Protein AF-0000000072257779 (afdb_homodimer)

Structure (mmCIF, N/CA/C/O backbone):
data_AF-0000000072257779-model_v1
#
loop_
_entity.id
_entity.type
_entity.pdbx_description
1 polymer 'Putative restriction endonuclease domain-containing protein'
#
loop_
_atom_site.group_PDB
_atom_site.id
_atom_site.type_symbol
_atom_site.label_atom_id
_atom_site.label_alt_id
_atom_site.label_comp_id
_atom_site.label_asym_id
_atom_site.label_entity_id
_atom_site.label_seq_id
_atom_site.pdbx_PDB_ins_code
_atom_site.Cartn_x
_atom_site.Cartn_y
_atom_site.Cartn_z
_atom_site.occupancy
_atom_site.B_iso_or_equiv
_atom_site.auth_seq_id
_atom_site.auth_comp_id
_atom_site.auth_asym_id
_atom_site.auth_atom_id
_atom_site.pdbx_PDB_model_num
ATOM 1 N N . MET A 1 1 ? -0.642 16.672 -13.469 1 37.34 1 MET A N 1
ATOM 2 C CA . MET A 1 1 ? -1.02 15.492 -14.234 1 37.34 1 MET A CA 1
ATOM 3 C C . MET A 1 1 ? -2.152 14.742 -13.539 1 37.34 1 MET A C 1
ATOM 5 O O . MET A 1 1 ? -2.242 14.734 -12.312 1 37.34 1 MET A O 1
ATOM 9 N N . ALA A 1 2 ? -3.074 14.391 -14.32 1 48.56 2 ALA A N 1
ATOM 10 C CA . ALA A 1 2 ? -4.316 13.836 -13.797 1 48.56 2 ALA A CA 1
ATOM 11 C C . ALA A 1 2 ? -4.062 12.508 -13.086 1 48.56 2 ALA A C 1
ATOM 13 O O . ALA A 1 2 ? -3.416 11.617 -13.641 1 48.56 2 ALA A O 1
ATOM 14 N N . MET A 1 3 ? -4.094 12.523 -11.758 1 64.75 3 MET A N 1
ATOM 15 C CA . MET A 1 3 ? -3.916 11.305 -10.977 1 64.75 3 MET A CA 1
ATOM 16 C C . MET A 1 3 ? -4.977 10.273 -11.336 1 64.75 3 MET A C 1
ATOM 18 O O . MET A 1 3 ? -6.148 10.609 -11.516 1 64.75 3 MET A O 1
ATOM 22 N N . SER A 1 4 ? -4.574 9.133 -11.859 1 78.94 4 SER A N 1
ATOM 23 C CA . SER A 1 4 ? -5.512 8.039 -12.094 1 78.94 4 SER A CA 1
ATOM 24 C C . SER A 1 4 ? -6.309 7.715 -10.836 1 78.94 4 SER A C 1
ATOM 26 O O . SER A 1 4 ? -5.785 7.812 -9.719 1 78.94 4 SER A O 1
ATOM 28 N N . PRO A 1 5 ? -7.59 7.457 -11.023 1 87.12 5 PRO A N 1
ATOM 29 C CA . PRO A 1 5 ? -8.383 7.105 -9.844 1 87.12 5 PRO A CA 1
ATOM 30 C C . PRO A 1 5 ? -7.824 5.895 -9.094 1 87.12 5 PRO A C 1
ATOM 32 O O . PRO A 1 5 ? -7.316 4.961 -9.719 1 87.12 5 PRO A O 1
ATOM 35 N N . ALA A 1 6 ? -7.895 6.031 -7.789 1 93.62 6 ALA A N 1
ATOM 36 C CA . ALA A 1 6 ? -7.469 4.922 -6.938 1 93.62 6 ALA A CA 1
ATOM 37 C C . ALA A 1 6 ? -8.484 3.787 -6.969 1 93.62 6 ALA A C 1
ATOM 39 O O . ALA A 1 6 ? -9.633 3.98 -7.387 1 93.62 6 ALA A O 1
ATOM 40 N N . PRO A 1 7 ? -8.078 2.559 -6.543 1 95.31 7 PRO A N 1
ATOM 41 C CA . PRO A 1 7 ? -9.047 1.491 -6.293 1 95.31 7 PRO A CA 1
ATOM 42 C C . PRO A 1 7 ? -10.102 1.882 -5.258 1 95.31 7 PRO A C 1
ATOM 44 O O . PRO A 1 7 ? -9.875 2.793 -4.457 1 95.31 7 PRO A O 1
ATOM 47 N N . ASN A 1 8 ? -11.203 1.236 -5.332 1 96.5 8 ASN A N 1
ATOM 48 C CA . ASN A 1 8 ? -12.266 1.593 -4.398 1 96.5 8 ASN A CA 1
ATOM 49 C C . ASN A 1 8 ? -11.914 1.192 -2.969 1 96.5 8 ASN A C 1
ATOM 51 O O . ASN A 1 8 ? -10.93 0.477 -2.744 1 96.5 8 ASN A O 1
ATOM 55 N N . ARG A 1 9 ? -12.68 1.613 -2 1 97.69 9 ARG A N 1
ATOM 56 C CA . ARG A 1 9 ? -12.359 1.491 -0.581 1 97.69 9 ARG A CA 1
ATOM 57 C C . ARG A 1 9 ? -12.32 0.028 -0.153 1 97.69 9 ARG A C 1
ATOM 59 O O . ARG A 1 9 ? -11.438 -0.376 0.608 1 97.69 9 ARG A O 1
ATOM 66 N N . LEU A 1 10 ? -13.266 -0.769 -0.605 1 97.69 10 LEU A N 1
ATOM 67 C CA . LEU A 1 10 ? -13.281 -2.176 -0.222 1 97.69 10 LEU A CA 1
ATOM 68 C C . LEU A 1 10 ? -12 -2.875 -0.665 1 97.69 10 LEU A C 1
ATOM 70 O O . LEU A 1 10 ? -11.414 -3.656 0.092 1 97.69 10 LEU A O 1
ATOM 74 N N . HIS A 1 11 ? -11.602 -2.586 -1.888 1 98.12 11 HIS A N 1
ATOM 75 C CA . HIS A 1 11 ? -10.344 -3.127 -2.396 1 98.12 11 HIS A CA 1
ATOM 76 C C . HIS A 1 11 ? -9.18 -2.791 -1.469 1 98.12 11 HIS A C 1
ATOM 78 O O . HIS A 1 11 ? -8.414 -3.676 -1.08 1 98.12 11 HIS A O 1
ATOM 84 N N . GLN A 1 12 ? -9.086 -1.559 -1.094 1 97.94 12 GLN A N 1
ATOM 85 C CA . GLN A 1 12 ? -7.965 -1.1 -0.273 1 97.94 12 GLN A CA 1
ATOM 86 C C . GLN A 1 12 ? -8.055 -1.66 1.144 1 97.94 12 GLN A C 1
ATOM 88 O O . GLN A 1 12 ? -7.035 -1.928 1.777 1 97.94 12 GLN A O 1
ATOM 93 N N . ARG A 1 13 ? -9.266 -1.828 1.661 1 97.44 13 ARG A N 1
ATOM 94 C CA . ARG A 1 13 ? -9.438 -2.443 2.975 1 97.44 13 ARG A CA 1
ATOM 95 C C . ARG A 1 13 ? -8.953 -3.889 2.969 1 97.44 13 ARG A C 1
ATOM 97 O O . ARG A 1 13 ? -8.258 -4.316 3.893 1 97.44 13 ARG A O 1
ATOM 104 N N . ILE A 1 14 ? -9.305 -4.609 1.931 1 98.44 14 ILE A N 1
ATOM 105 C CA . ILE A 1 14 ? -8.844 -5.984 1.786 1 98.44 14 ILE A CA 1
ATOM 106 C C . ILE A 1 14 ? -7.32 -6.012 1.677 1 98.44 14 ILE A C 1
ATOM 108 O O . ILE A 1 14 ? -6.656 -6.812 2.34 1 98.44 14 ILE A O 1
ATOM 112 N N . SER A 1 15 ? -6.77 -5.117 0.846 1 98.5 15 SER A N 1
ATOM 113 C CA . SER A 1 15 ? -5.324 -5.008 0.702 1 98.5 15 SER A CA 1
ATOM 114 C C . SER A 1 15 ? -4.648 -4.797 2.053 1 98.5 15 SER A C 1
ATOM 116 O O . SER A 1 15 ? -3.646 -5.449 2.359 1 98.5 15 SER A O 1
ATOM 118 N N . MET A 1 16 ? -5.18 -3.945 2.879 1 97.81 16 MET A N 1
ATOM 119 C CA . MET A 1 16 ? -4.598 -3.637 4.184 1 97.81 16 MET A CA 1
ATOM 120 C C . MET A 1 16 ? -4.664 -4.848 5.105 1 97.81 16 MET A C 1
ATOM 122 O O . MET A 1 16 ? -3.701 -5.145 5.816 1 97.81 16 MET A O 1
ATOM 126 N N . LYS A 1 17 ? -5.789 -5.559 5.117 1 97.62 17 LYS A N 1
ATOM 127 C CA . LYS A 1 17 ? -5.945 -6.734 5.969 1 97.62 17 LYS A CA 1
ATOM 128 C C . LYS A 1 17 ? -4.977 -7.84 5.562 1 97.62 17 LYS A C 1
ATOM 130 O O . LYS A 1 17 ? -4.383 -8.5 6.418 1 97.62 17 LYS A O 1
ATOM 135 N N . LEU A 1 18 ? -4.855 -8.008 4.246 1 98.69 18 LEU A N 1
ATOM 136 C CA . LEU A 1 18 ? -3.885 -8.977 3.752 1 98.69 18 LEU A CA 1
ATOM 137 C C . LEU A 1 18 ? -2.465 -8.555 4.113 1 98.69 18 LEU A C 1
ATOM 139 O O . LEU A 1 18 ? -1.647 -9.383 4.516 1 98.69 18 LEU A O 1
ATOM 143 N N . THR A 1 19 ? -2.164 -7.266 3.924 1 98.5 19 THR A N 1
ATOM 144 C CA . THR A 1 19 ? -0.847 -6.746 4.273 1 98.5 19 THR A CA 1
ATOM 145 C C . THR A 1 19 ? -0.511 -7.066 5.73 1 98.5 19 THR A C 1
ATOM 147 O O . THR A 1 19 ? 0.594 -7.52 6.031 1 98.5 19 THR A O 1
ATOM 150 N N . LYS A 1 20 ? -1.432 -6.855 6.625 1 97.5 20 LYS A N 1
ATOM 151 C CA . LYS A 1 20 ? -1.221 -7.152 8.039 1 97.5 20 LYS A CA 1
ATOM 152 C C . LYS A 1 20 ? -0.899 -8.633 8.25 1 97.5 20 LYS A C 1
ATOM 154 O O . LYS A 1 20 ? 0.073 -8.969 8.93 1 97.5 20 LYS A O 1
ATOM 159 N N . ALA A 1 21 ? -1.697 -9.484 7.656 1 98 21 ALA A N 1
ATOM 160 C CA . ALA A 1 21 ? -1.485 -10.922 7.793 1 98 21 ALA A CA 1
ATOM 161 C C . ALA A 1 21 ? -0.118 -11.328 7.25 1 98 21 ALA A C 1
ATOM 163 O O . ALA A 1 21 ? 0.572 -12.164 7.848 1 98 21 ALA A O 1
ATOM 164 N N . PHE A 1 22 ? 0.287 -10.742 6.074 1 98.56 22 PHE A N 1
ATOM 165 C CA . PHE A 1 22 ? 1.566 -11.055 5.449 1 98.56 22 PHE A CA 1
ATOM 166 C C . PHE A 1 22 ? 2.723 -10.547 6.301 1 98.56 22 PHE A C 1
ATOM 168 O O . PHE A 1 22 ? 3.742 -11.227 6.445 1 98.56 22 PHE A O 1
ATOM 175 N N . LEU A 1 23 ? 2.562 -9.336 6.867 1 97.31 23 LEU A N 1
ATOM 176 C CA . LEU A 1 23 ? 3.619 -8.75 7.684 1 97.31 23 LEU A CA 1
ATOM 177 C C . LEU A 1 23 ? 3.865 -9.586 8.938 1 97.31 23 LEU A C 1
ATOM 179 O O . LEU A 1 23 ? 4.996 -9.672 9.414 1 97.31 23 LEU A O 1
ATOM 183 N N . ASP A 1 24 ? 2.861 -10.227 9.477 1 96.12 24 ASP A N 1
ATOM 184 C CA . ASP A 1 24 ? 3.006 -11.094 10.648 1 96.12 24 ASP A CA 1
ATOM 185 C C . ASP A 1 24 ? 3.99 -12.227 10.375 1 96.12 24 ASP A C 1
ATOM 187 O O . ASP A 1 24 ? 4.57 -12.789 11.305 1 96.12 24 ASP A O 1
ATOM 191 N N . VAL A 1 25 ? 4.199 -12.523 9.109 1 97.5 25 VAL A N 1
ATOM 192 C CA . VAL A 1 25 ? 5.055 -13.641 8.734 1 97.5 25 VAL A CA 1
ATOM 193 C C . VAL A 1 25 ? 6.367 -13.109 8.156 1 97.5 25 VAL A C 1
ATOM 195 O O . VAL A 1 25 ? 7.445 -13.609 8.484 1 97.5 25 VAL A O 1
ATOM 198 N N . PHE A 1 26 ? 6.355 -11.984 7.379 1 97.19 26 PHE A N 1
ATOM 199 C CA . PHE A 1 26 ? 7.484 -11.656 6.512 1 97.19 26 PHE A CA 1
ATOM 200 C C . PHE A 1 26 ? 8.297 -10.508 7.086 1 97.19 26 PHE A C 1
ATOM 202 O O . PHE A 1 26 ? 9.367 -10.172 6.57 1 97.19 26 PHE A O 1
ATOM 209 N N . ASP A 1 27 ? 7.883 -9.75 8.117 1 90.31 27 ASP A N 1
ATOM 210 C CA . ASP A 1 27 ? 8.602 -8.617 8.68 1 90.31 27 ASP A CA 1
ATOM 211 C C . ASP A 1 27 ? 10 -9.016 9.133 1 90.31 27 ASP A C 1
ATOM 213 O O . ASP A 1 27 ? 10.961 -8.266 8.938 1 90.31 27 ASP A O 1
ATOM 217 N N . SER A 1 28 ? 10.242 -10.133 9.68 1 85.06 28 SER A N 1
ATOM 218 C CA . SER A 1 28 ? 11.555 -10.602 10.109 1 85.06 28 SER A CA 1
ATOM 219 C C . SER A 1 28 ? 11.984 -11.828 9.312 1 85.06 28 SER A C 1
ATOM 221 O O . SER A 1 28 ? 12.703 -12.688 9.828 1 85.06 28 SER A O 1
ATOM 223 N N . HIS A 1 29 ? 11.609 -11.812 8.086 1 87.62 29 HIS A N 1
ATOM 224 C CA . HIS A 1 29 ? 11.859 -12.945 7.199 1 87.62 29 HIS A CA 1
ATOM 225 C C . HIS A 1 29 ? 12.891 -12.586 6.133 1 87.62 29 HIS A C 1
ATOM 227 O O . HIS A 1 29 ? 13.156 -11.414 5.891 1 87.62 29 HIS A O 1
ATOM 233 N N . GLN A 1 30 ? 13.5 -13.586 5.574 1 94.31 30 GLN A N 1
ATOM 234 C CA . GLN A 1 30 ? 14.43 -13.367 4.469 1 94.31 30 GLN A CA 1
ATOM 235 C C . GLN A 1 30 ? 13.703 -12.82 3.244 1 94.31 30 GLN A C 1
ATOM 237 O O . GLN A 1 30 ? 14.273 -12.062 2.459 1 94.31 30 GLN A O 1
ATOM 242 N N . CYS A 1 31 ? 12.422 -13.203 3.086 1 98.19 31 CYS A N 1
ATOM 243 C CA . CYS A 1 31 ? 11.617 -12.672 1.993 1 98.19 31 CYS A CA 1
ATOM 244 C C . CYS A 1 31 ? 11.055 -11.297 2.346 1 98.19 31 CYS A C 1
ATOM 246 O O . CYS A 1 31 ? 10.836 -11 3.52 1 98.19 31 CYS A O 1
ATOM 248 N N . GLU A 1 32 ? 10.828 -10.516 1.307 1 98 32 GLU A N 1
ATOM 249 C CA . GLU A 1 32 ? 10.312 -9.164 1.499 1 98 32 GLU A CA 1
ATOM 250 C C . GLU A 1 32 ? 8.922 -9.016 0.884 1 98 32 GLU A C 1
ATOM 252 O O . GLU A 1 32 ? 8.672 -9.5 -0.222 1 98 32 GLU A O 1
ATOM 257 N N . LEU A 1 33 ? 8.055 -8.383 1.612 1 98.62 33 LEU A N 1
ATOM 258 C CA . LEU A 1 33 ? 6.711 -8.055 1.148 1 98.62 33 LEU A CA 1
ATOM 259 C C . LEU A 1 33 ? 6.676 -6.648 0.553 1 98.62 33 LEU A C 1
ATOM 261 O O . LEU A 1 33 ? 7.246 -5.715 1.121 1 98.62 33 LEU A O 1
ATOM 265 N N . TYR A 1 34 ? 6.059 -6.508 -0.594 1 98.56 34 TYR A N 1
ATOM 266 C CA . TYR A 1 34 ? 5.734 -5.207 -1.169 1 98.56 34 TYR A CA 1
ATOM 267 C C . TYR A 1 34 ? 4.262 -5.141 -1.564 1 98.56 34 TYR A C 1
ATOM 269 O O . TYR A 1 34 ? 3.654 -6.16 -1.89 1 98.56 34 TYR A O 1
ATOM 277 N N . VAL A 1 35 ? 3.727 -3.936 -1.521 1 98.5 35 VAL A N 1
ATOM 278 C CA . VAL A 1 35 ? 2.34 -3.684 -1.894 1 98.5 35 VAL A CA 1
ATOM 279 C C . VAL A 1 35 ? 2.283 -2.615 -2.982 1 98.5 35 VAL A C 1
ATOM 281 O O . VAL A 1 35 ? 3.229 -1.841 -3.15 1 98.5 35 VAL A O 1
ATOM 284 N N . ALA A 1 36 ? 1.191 -2.574 -3.746 1 97.56 36 ALA A N 1
ATOM 285 C CA . ALA A 1 36 ? 1.04 -1.608 -4.832 1 97.56 36 ALA A CA 1
ATOM 286 C C . ALA A 1 36 ? 1.046 -0.179 -4.297 1 97.56 36 ALA A C 1
ATOM 288 O O . ALA A 1 36 ? 0.539 0.085 -3.205 1 97.56 36 ALA A O 1
ATOM 289 N N . PRO A 1 37 ? 1.626 0.752 -5.094 1 96.88 37 PRO A N 1
ATOM 290 C CA . PRO A 1 37 ? 2.293 0.5 -6.375 1 96.88 37 PRO A CA 1
ATOM 291 C C . PRO A 1 37 ? 3.742 0.048 -6.207 1 96.88 37 PRO A C 1
ATOM 293 O O . PRO A 1 37 ? 4.504 0.67 -5.461 1 96.88 37 PRO A O 1
ATOM 296 N N . PHE A 1 38 ? 4.117 -1.028 -6.816 1 98.31 38 PHE A N 1
ATOM 297 C CA . PHE A 1 38 ? 5.457 -1.606 -6.84 1 98.31 38 PHE A CA 1
ATOM 298 C C . PHE A 1 38 ? 5.719 -2.305 -8.172 1 98.31 38 PHE A C 1
ATOM 300 O O . PHE A 1 38 ? 4.996 -3.229 -8.547 1 98.31 38 PHE A O 1
ATOM 307 N N . ASP A 1 39 ? 6.719 -1.872 -8.898 1 98.38 39 ASP A N 1
ATOM 308 C CA . ASP A 1 39 ? 6.941 -2.385 -10.25 1 98.38 39 ASP A CA 1
ATOM 309 C C . ASP A 1 39 ? 7.57 -3.775 -10.211 1 98.38 39 ASP A C 1
ATOM 311 O O . ASP A 1 39 ? 8.625 -3.971 -9.602 1 98.38 39 ASP A O 1
ATOM 315 N N . VAL A 1 40 ? 6.91 -4.68 -10.805 1 98.62 40 VAL A N 1
ATOM 316 C CA . VAL A 1 40 ? 7.469 -5.973 -11.188 1 98.62 40 VAL A CA 1
ATOM 317 C C . VAL A 1 40 ? 7.711 -6.008 -12.695 1 98.62 40 VAL A C 1
ATOM 319 O O . VAL A 1 40 ? 6.77 -5.867 -13.477 1 98.62 40 VAL A O 1
ATOM 322 N N . ARG A 1 41 ? 8.938 -6.145 -13.031 1 98.38 41 ARG A N 1
ATOM 323 C CA . ARG A 1 41 ? 9.359 -6.016 -14.422 1 98.38 41 ARG A CA 1
ATOM 324 C C . ARG A 1 41 ? 9.836 -7.355 -14.969 1 98.38 41 ARG A C 1
ATOM 326 O O . ARG A 1 41 ? 10.648 -8.039 -14.344 1 98.38 41 ARG A O 1
ATOM 333 N N . PHE A 1 42 ? 9.312 -7.695 -16.078 1 97.69 42 PHE A N 1
ATOM 334 C CA . PHE A 1 42 ? 9.664 -8.953 -16.719 1 97.69 42 PHE A CA 1
ATOM 335 C C . PHE A 1 42 ? 10.477 -8.703 -17.984 1 97.69 42 PHE A C 1
ATOM 337 O O . PHE A 1 42 ? 9.953 -8.172 -18.969 1 97.69 42 PHE A O 1
ATOM 344 N N . PRO A 1 43 ? 11.719 -9.094 -17.969 1 95.19 43 PRO A N 1
ATOM 345 C CA . PRO A 1 43 ? 12.555 -8.898 -19.141 1 95.19 43 PRO A CA 1
ATOM 346 C C . PRO A 1 43 ? 12.344 -9.984 -20.203 1 95.19 43 PRO A C 1
ATOM 348 O O . PRO A 1 43 ? 11.875 -11.078 -19.891 1 95.19 43 PRO A O 1
ATOM 351 N N . ASP A 1 44 ? 12.656 -9.617 -21.422 1 92.38 44 ASP A N 1
ATOM 352 C CA . ASP A 1 44 ? 12.695 -10.641 -22.469 1 92.38 44 ASP A CA 1
ATOM 353 C C . ASP A 1 44 ? 14.047 -11.359 -22.484 1 92.38 44 ASP A C 1
ATOM 355 O O . ASP A 1 44 ? 14.852 -11.195 -21.562 1 92.38 44 ASP A O 1
ATOM 359 N N . SER A 1 45 ? 14.203 -12.227 -23.469 1 90.19 45 SER A N 1
ATOM 360 C CA . SER A 1 45 ? 15.391 -13.07 -23.562 1 90.19 45 SER A CA 1
ATOM 361 C C . SER A 1 45 ? 16.656 -12.227 -23.734 1 90.19 45 SER A C 1
ATOM 363 O O . SER A 1 45 ? 17.75 -12.68 -23.422 1 90.19 45 SER A O 1
ATOM 365 N N . ASN A 1 46 ? 16.578 -10.992 -24.172 1 91.75 46 ASN A N 1
ATOM 366 C CA . ASN A 1 46 ? 17.719 -10.102 -24.375 1 91.75 46 ASN A CA 1
ATOM 367 C C . ASN A 1 46 ? 17.891 -9.141 -23.203 1 91.75 46 ASN A C 1
ATOM 369 O O . ASN A 1 46 ? 18.719 -8.234 -23.266 1 91.75 46 ASN A O 1
ATOM 373 N N . GLY A 1 47 ? 17.031 -9.266 -22.203 1 89.75 47 GLY A N 1
ATOM 374 C CA . GLY A 1 47 ? 17.172 -8.445 -21.016 1 89.75 47 GLY A CA 1
ATOM 375 C C . GLY A 1 47 ? 16.375 -7.156 -21.078 1 89.75 47 GLY A C 1
ATOM 376 O O . GLY A 1 47 ? 16.375 -6.371 -20.141 1 89.75 47 GLY A O 1
ATOM 377 N N . LYS A 1 48 ? 15.719 -6.898 -22.141 1 93.81 48 LYS A N 1
ATOM 378 C CA . LYS A 1 48 ? 14.891 -5.703 -22.297 1 93.81 48 LYS A CA 1
ATOM 379 C C . LYS A 1 48 ? 13.547 -5.867 -21.594 1 93.81 48 LYS A C 1
ATOM 381 O O . LYS A 1 48 ? 12.883 -6.895 -21.75 1 93.81 48 LYS A O 1
ATOM 386 N N . ILE A 1 49 ? 13.164 -4.879 -20.844 1 92.81 49 ILE A N 1
ATOM 387 C CA . ILE A 1 49 ? 11.906 -4.961 -20.109 1 92.81 49 ILE A CA 1
ATOM 388 C C . ILE A 1 49 ? 10.734 -4.953 -21.078 1 92.81 49 ILE A C 1
ATOM 390 O O . ILE A 1 49 ? 10.547 -3.996 -21.844 1 92.81 49 ILE A O 1
ATOM 394 N N . LYS A 1 50 ? 9.992 -5.934 -21.047 1 89.75 50 LYS A N 1
ATOM 395 C CA . LYS A 1 50 ? 8.875 -6.102 -21.969 1 89.75 50 LYS A CA 1
ATOM 396 C C . LYS A 1 50 ? 7.547 -5.766 -21.297 1 89.75 50 LYS A C 1
ATOM 398 O O . LYS A 1 50 ? 6.652 -5.199 -21.922 1 89.75 50 LYS A O 1
ATOM 403 N N . THR A 1 51 ? 7.441 -6.191 -20.078 1 95.19 51 THR A N 1
ATOM 404 C CA . THR A 1 51 ? 6.18 -6.043 -19.359 1 95.19 51 THR A CA 1
ATOM 405 C C . THR A 1 51 ? 6.426 -5.57 -17.922 1 95.19 51 THR A C 1
ATOM 407 O O . THR A 1 51 ? 7.352 -6.035 -17.266 1 95.19 51 THR A O 1
ATOM 410 N N . VAL A 1 52 ? 5.688 -4.609 -17.5 1 97.06 52 VAL A N 1
ATOM 411 C CA . VAL A 1 52 ? 5.688 -4.145 -16.125 1 97.06 52 VAL A CA 1
ATOM 412 C C . VAL A 1 52 ? 4.285 -4.285 -15.531 1 97.06 52 VAL A C 1
ATOM 414 O O . VAL A 1 52 ? 3.293 -3.949 -16.188 1 97.06 52 VAL A O 1
ATOM 417 N N . VAL A 1 53 ? 4.211 -4.867 -14.406 1 97.19 53 VAL A N 1
ATOM 418 C CA . VAL A 1 53 ? 2.947 -4.953 -13.68 1 97.19 53 VAL A CA 1
ATOM 419 C C . VAL A 1 53 ? 3.131 -4.422 -12.266 1 97.19 53 VAL A C 1
ATOM 421 O O . VAL A 1 53 ? 4.262 -4.277 -11.789 1 97.19 53 VAL A O 1
ATOM 424 N N . GLN A 1 54 ? 2.049 -4.133 -11.641 1 97.69 54 GLN A N 1
ATOM 425 C CA . GLN A 1 54 ? 2.006 -3.729 -10.234 1 97.69 54 GLN A CA 1
ATOM 426 C C . GLN A 1 54 ? 0.979 -4.547 -9.461 1 97.69 54 GLN A C 1
ATOM 428 O O . GLN A 1 54 ? -0.146 -4.094 -9.242 1 97.69 54 GLN A O 1
ATOM 433 N N . PRO A 1 55 ? 1.403 -5.766 -9.008 1 98.19 55 PRO A N 1
ATOM 434 C CA . PRO A 1 55 ? 0.478 -6.578 -8.219 1 98.19 55 PRO A CA 1
ATOM 435 C C . PRO A 1 55 ? 0.041 -5.887 -6.93 1 98.19 55 PRO A C 1
ATOM 437 O O . PRO A 1 55 ? 0.755 -5.02 -6.414 1 98.19 55 PRO A O 1
ATOM 440 N N . ASP A 1 56 ? -1.097 -6.301 -6.414 1 98.38 56 ASP A N 1
ATOM 441 C CA . ASP A 1 56 ? -1.562 -5.715 -5.16 1 98.38 56 ASP A CA 1
ATOM 442 C C . ASP A 1 56 ? -0.611 -6.051 -4.012 1 98.38 56 ASP A C 1
ATOM 444 O O . ASP A 1 56 ? -0.325 -5.199 -3.166 1 98.38 56 ASP A O 1
ATOM 448 N N . LEU A 1 57 ? -0.209 -7.258 -3.92 1 98.88 57 LEU A N 1
ATOM 449 C CA . LEU A 1 57 ? 0.854 -7.691 -3.02 1 98.88 57 LEU A CA 1
ATOM 450 C C . LEU A 1 57 ? 1.815 -8.641 -3.73 1 98.88 57 LEU A C 1
ATOM 452 O O . LEU A 1 57 ? 1.411 -9.383 -4.625 1 98.88 57 LEU A O 1
ATOM 456 N N . CYS A 1 58 ? 3.062 -8.617 -3.332 1 98.88 58 CYS A N 1
ATOM 457 C CA . CYS A 1 58 ? 3.992 -9.641 -3.809 1 98.88 58 CYS A CA 1
ATOM 458 C C . CYS A 1 58 ? 5.098 -9.891 -2.787 1 98.88 58 CYS A C 1
ATOM 460 O O . CYS A 1 58 ? 5.422 -9.008 -1.99 1 98.88 58 CYS A O 1
ATOM 462 N N . VAL A 1 59 ? 5.57 -11.078 -2.779 1 98.94 59 VAL A N 1
ATOM 463 C CA . VAL A 1 59 ? 6.637 -11.531 -1.895 1 98.94 59 VAL A CA 1
ATOM 464 C C . VAL A 1 59 ? 7.852 -11.953 -2.721 1 98.94 59 VAL A C 1
ATOM 466 O O . VAL A 1 59 ? 7.727 -12.734 -3.666 1 98.94 59 VAL A O 1
ATOM 469 N N . ILE A 1 60 ? 8.961 -11.391 -2.428 1 98.81 60 ILE A N 1
ATOM 470 C CA . ILE A 1 60 ? 10.219 -11.688 -3.113 1 98.81 60 ILE A CA 1
ATOM 471 C C . ILE A 1 60 ? 11.234 -12.242 -2.115 1 98.81 60 ILE A C 1
ATOM 473 O O . ILE A 1 60 ? 11.547 -11.586 -1.12 1 98.81 60 ILE A O 1
ATOM 477 N N . CYS A 1 61 ? 11.797 -13.422 -2.369 1 98.62 61 CYS A N 1
ATOM 478 C CA . CYS A 1 61 ? 12.719 -14.047 -1.431 1 98.62 61 CYS A CA 1
ATOM 479 C C . CYS A 1 61 ? 14.164 -13.859 -1.878 1 98.62 61 CYS A C 1
ATOM 481 O O . CYS A 1 61 ? 15.078 -13.867 -1.054 1 98.62 61 CYS A O 1
ATOM 483 N N . ASP A 1 62 ? 14.414 -13.727 -3.18 1 98.44 62 ASP A N 1
ATOM 484 C CA . ASP A 1 62 ? 15.758 -13.508 -3.719 1 98.44 62 ASP A CA 1
ATOM 485 C C . ASP A 1 62 ? 16.062 -12.023 -3.846 1 98.44 62 ASP A C 1
ATOM 487 O O . ASP A 1 62 ? 15.594 -11.359 -4.777 1 98.44 62 ASP A O 1
ATOM 491 N N . SER A 1 63 ? 16.859 -11.492 -3.018 1 97.19 63 SER A N 1
ATOM 492 C CA . SER A 1 63 ? 17.156 -10.062 -2.979 1 97.19 63 SER A CA 1
ATOM 493 C C . SER A 1 63 ? 17.859 -9.609 -4.254 1 97.19 63 SER A C 1
ATOM 495 O O . SER A 1 63 ? 17.906 -8.414 -4.555 1 97.19 63 SER A O 1
ATOM 497 N N . ASN A 1 64 ? 18.453 -10.523 -4.984 1 97.75 64 ASN A N 1
ATOM 498 C CA . ASN A 1 64 ? 19.109 -10.18 -6.242 1 97.75 64 ASN A CA 1
ATOM 499 C C . ASN A 1 64 ? 18.094 -9.711 -7.289 1 97.75 64 ASN A C 1
ATOM 501 O O . ASN A 1 64 ? 18.469 -9.102 -8.297 1 97.75 64 ASN A O 1
ATOM 505 N N . LYS A 1 65 ? 16.844 -9.961 -7.012 1 98.38 65 LYS A N 1
ATOM 506 C CA . LYS A 1 65 ? 15.797 -9.547 -7.941 1 98.38 65 LYS A CA 1
ATOM 507 C C . LYS A 1 65 ? 15.305 -8.141 -7.625 1 98.38 65 LYS A C 1
ATOM 509 O O . LYS A 1 65 ? 14.43 -7.613 -8.312 1 98.38 65 LYS A O 1
ATOM 514 N N . LEU A 1 66 ? 15.867 -7.547 -6.613 1 98.5 66 LEU A N 1
ATOM 515 C CA . LEU A 1 66 ? 15.406 -6.227 -6.195 1 98.5 66 LEU A CA 1
ATOM 516 C C . LEU A 1 66 ? 16.438 -5.156 -6.551 1 98.5 66 LEU A C 1
ATOM 518 O O . LEU A 1 66 ? 17.609 -5.27 -6.176 1 98.5 66 LEU A O 1
ATOM 522 N N . ASP A 1 67 ? 16.016 -4.156 -7.266 1 98 67 ASP A N 1
ATOM 523 C CA . ASP A 1 67 ? 16.844 -2.986 -7.527 1 98 67 ASP A CA 1
ATOM 524 C C . ASP A 1 67 ? 16.109 -1.697 -7.168 1 98 67 ASP A C 1
ATOM 526 O O . ASP A 1 67 ? 15.078 -1.732 -6.488 1 98 67 ASP A O 1
ATOM 530 N N . GLU A 1 68 ? 16.578 -0.584 -7.5 1 96.81 68 GLU A N 1
ATOM 531 C CA . GLU A 1 68 ? 16.016 0.698 -7.07 1 96.81 68 GLU A CA 1
ATOM 532 C C . GLU A 1 68 ? 14.602 0.898 -7.598 1 96.81 68 GLU A C 1
ATOM 534 O O . GLU A 1 68 ? 13.797 1.59 -6.977 1 96.81 68 GLU A O 1
ATOM 539 N N . LYS A 1 69 ? 14.297 0.185 -8.688 1 96.69 69 LYS A N 1
ATOM 540 C CA . LYS A 1 69 ? 13.031 0.423 -9.383 1 96.69 69 LYS A CA 1
ATOM 541 C C . LYS A 1 69 ? 11.977 -0.603 -8.969 1 96.69 69 LYS A C 1
ATOM 543 O O . LYS A 1 69 ? 10.797 -0.433 -9.258 1 96.69 69 LYS A O 1
ATOM 548 N N . GLY A 1 70 ? 12.414 -1.707 -8.352 1 98.19 70 GLY A N 1
ATOM 549 C CA . GLY A 1 70 ? 11.477 -2.748 -7.961 1 98.19 70 GLY A CA 1
ATOM 550 C C . GLY A 1 70 ? 12.031 -4.148 -8.141 1 98.19 70 GLY A C 1
ATOM 551 O O . GLY A 1 70 ? 13.18 -4.418 -7.77 1 98.19 70 GLY A O 1
ATOM 552 N N . CYS A 1 71 ? 11.195 -4.992 -8.57 1 98.75 71 CYS A N 1
ATOM 553 C CA . CYS A 1 71 ? 11.562 -6.395 -8.75 1 98.75 71 CYS A CA 1
ATOM 554 C C . CYS A 1 71 ? 11.805 -6.711 -10.219 1 98.75 71 CYS A C 1
ATOM 556 O O . CYS A 1 71 ? 10.992 -6.355 -11.078 1 98.75 71 CYS A O 1
ATOM 558 N N . ILE A 1 72 ? 12.891 -7.285 -10.539 1 98.25 72 ILE A N 1
ATOM 559 C CA . ILE A 1 72 ? 13.172 -7.789 -11.883 1 98.25 72 ILE A CA 1
ATOM 560 C C . ILE A 1 72 ? 13.016 -9.305 -11.906 1 98.25 72 ILE A C 1
ATOM 562 O O . ILE A 1 72 ? 13.711 -10.016 -11.172 1 98.25 72 ILE A O 1
ATOM 566 N N . GLY A 1 73 ? 12.086 -9.781 -12.727 1 97.81 73 GLY A N 1
ATOM 567 C CA . GLY A 1 73 ? 11.758 -11.203 -12.75 1 97.81 73 GLY A CA 1
ATOM 568 C C . GLY A 1 73 ? 10.578 -11.555 -11.867 1 97.81 73 GLY A C 1
ATOM 569 O O . GLY A 1 73 ? 9.859 -10.672 -11.398 1 97.81 73 GLY A O 1
ATOM 570 N N . ALA A 1 74 ? 10.375 -12.859 -11.648 1 98.5 74 ALA A N 1
ATOM 571 C CA . ALA A 1 74 ? 9.156 -13.359 -11.008 1 98.5 74 ALA A CA 1
ATOM 572 C C . ALA A 1 74 ? 9.258 -13.25 -9.484 1 98.5 74 ALA A C 1
ATOM 574 O O . ALA A 1 74 ? 10.195 -13.766 -8.875 1 98.5 74 ALA A O 1
ATOM 575 N N . PRO A 1 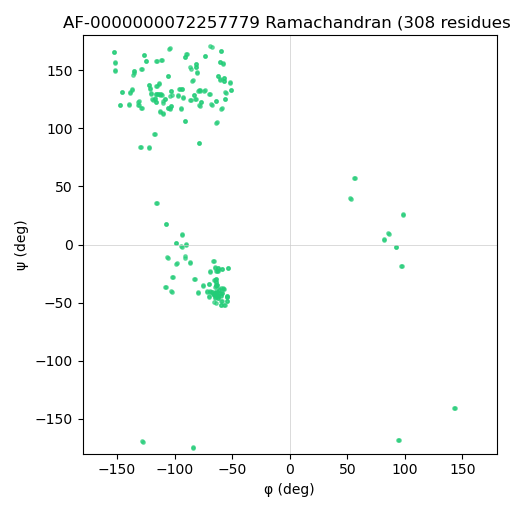75 ? 8.32 -12.602 -8.797 1 98.88 75 PRO A N 1
ATOM 576 C CA . PRO A 1 75 ? 8.164 -12.797 -7.355 1 98.88 75 PRO A CA 1
ATOM 577 C C . PRO A 1 75 ? 7.867 -14.25 -6.984 1 98.88 75 PRO A C 1
ATOM 579 O O . PRO A 1 75 ? 7.523 -15.055 -7.852 1 98.88 75 PRO A O 1
ATOM 582 N N . ASP A 1 76 ? 7.988 -14.523 -5.719 1 98.94 76 ASP A N 1
ATOM 583 C CA . ASP A 1 76 ? 7.695 -15.875 -5.238 1 98.94 76 ASP A CA 1
ATOM 584 C C . ASP A 1 76 ? 6.195 -16.062 -5.02 1 98.94 76 ASP A C 1
ATOM 586 O O . ASP A 1 76 ? 5.684 -17.188 -5.121 1 98.94 76 ASP A O 1
ATOM 590 N N . LEU A 1 77 ? 5.516 -15.008 -4.691 1 98.94 77 LEU A N 1
ATOM 591 C CA . LEU A 1 77 ? 4.07 -15 -4.477 1 98.94 77 LEU A CA 1
ATOM 592 C C . LEU A 1 77 ? 3.469 -13.672 -4.926 1 98.94 77 LEU A C 1
ATOM 594 O O . LEU A 1 77 ? 4.027 -12.602 -4.652 1 98.94 77 LEU A O 1
ATOM 598 N N . ILE A 1 78 ? 2.385 -13.719 -5.715 1 98.94 78 ILE A N 1
ATOM 599 C CA . ILE A 1 78 ? 1.642 -12.531 -6.133 1 98.94 78 ILE A CA 1
ATOM 600 C C . ILE A 1 78 ? 0.184 -12.656 -5.695 1 98.94 78 ILE A C 1
ATOM 602 O O . ILE A 1 78 ? -0.416 -13.727 -5.805 1 98.94 78 ILE A O 1
ATOM 606 N N . VAL A 1 79 ? -0.381 -11.602 -5.195 1 98.94 79 VAL A N 1
ATOM 607 C CA . VAL A 1 79 ? -1.805 -11.492 -4.895 1 98.94 79 VAL A CA 1
ATOM 608 C C . VAL A 1 79 ? -2.434 -10.406 -5.77 1 98.94 79 VAL A C 1
ATOM 610 O O . VAL A 1 79 ? -1.905 -9.297 -5.871 1 98.94 79 VAL A O 1
ATOM 613 N N . GLU A 1 80 ? -3.537 -10.727 -6.434 1 98.69 80 GLU A N 1
ATOM 614 C CA . GLU A 1 80 ? -4.395 -9.773 -7.129 1 98.69 80 GLU A CA 1
ATOM 615 C C . GLU A 1 80 ? -5.773 -9.695 -6.477 1 98.69 80 GLU A C 1
ATOM 617 O O . GLU A 1 80 ? -6.398 -10.719 -6.207 1 98.69 80 GLU A O 1
ATOM 622 N N . ILE A 1 81 ? -6.184 -8.547 -6.211 1 98.5 81 ILE A N 1
ATOM 623 C CA . ILE A 1 81 ? -7.531 -8.297 -5.707 1 98.5 81 ILE A CA 1
ATOM 624 C C . ILE A 1 81 ? -8.406 -7.738 -6.828 1 98.5 81 ILE A C 1
ATOM 626 O O . ILE A 1 81 ? -8.148 -6.641 -7.332 1 98.5 81 ILE A O 1
ATOM 630 N N . LEU A 1 82 ? -9.375 -8.398 -7.172 1 97.06 82 LEU A N 1
ATOM 631 C CA . LEU A 1 82 ? -10.18 -8.016 -8.328 1 97.06 82 LEU A CA 1
ATOM 632 C C . LEU A 1 82 ? -11.172 -6.922 -7.969 1 97.06 82 LEU A C 1
ATOM 634 O O . LEU A 1 82 ? -11.602 -6.82 -6.816 1 97.06 82 LEU A O 1
ATOM 638 N N . SER A 1 83 ? -11.43 -6.121 -8.922 1 92.38 83 SER A N 1
ATOM 639 C CA . SER A 1 83 ? -12.484 -5.113 -8.836 1 92.38 83 SER A CA 1
ATOM 640 C C . SER A 1 83 ? -13.578 -5.367 -9.859 1 92.38 83 SER A C 1
ATOM 642 O O . SER A 1 83 ? -13.375 -6.113 -10.82 1 92.38 83 SER A O 1
ATOM 644 N N . PRO A 1 84 ? -14.797 -4.84 -9.633 1 85.25 84 PRO A N 1
ATOM 645 C CA . PRO A 1 84 ? -15.891 -5.055 -10.594 1 85.25 84 PRO A CA 1
ATOM 646 C C . PRO A 1 84 ? -15.508 -4.656 -12.016 1 85.25 84 PRO A C 1
ATOM 648 O O . PRO A 1 84 ? -16.047 -5.207 -12.977 1 85.25 84 PRO A O 1
ATOM 651 N N . GLY A 1 85 ? -14.539 -3.865 -12.242 1 81.25 85 GLY A N 1
ATOM 652 C CA . GLY A 1 85 ? -14.164 -3.406 -13.57 1 81.25 85 GLY A CA 1
ATOM 653 C C . GLY A 1 85 ? -13.078 -4.246 -14.211 1 81.25 85 GLY A C 1
ATOM 654 O O . GLY A 1 85 ? -12.719 -4.035 -15.367 1 81.25 85 GLY A O 1
ATOM 655 N N . ASN A 1 86 ? -12.609 -5.234 -13.492 1 84.94 86 ASN A N 1
ATOM 656 C CA . ASN A 1 86 ? -11.602 -6.105 -14.086 1 84.94 86 ASN A CA 1
ATOM 657 C C . ASN A 1 86 ? -12.188 -6.969 -15.195 1 84.94 86 ASN A C 1
ATOM 659 O O . ASN A 1 86 ? -13.195 -7.645 -14.992 1 84.94 86 ASN A O 1
ATOM 663 N N . SER A 1 87 ? -11.531 -6.934 -16.25 1 85.56 87 SER A N 1
ATOM 664 C CA . SER A 1 87 ? -12.031 -7.719 -17.375 1 85.56 87 SER A CA 1
ATOM 665 C C . SER A 1 87 ? -11.516 -9.156 -17.312 1 85.56 87 SER A C 1
ATOM 667 O O . SER A 1 87 ? -10.438 -9.406 -16.781 1 85.56 87 SER A O 1
ATOM 669 N N . LYS A 1 88 ? -12.289 -10.031 -17.875 1 87.25 88 LYS A N 1
ATOM 670 C CA . LYS A 1 88 ? -11.859 -11.43 -17.969 1 87.25 88 LYS A CA 1
ATOM 671 C C . LYS A 1 88 ? -10.555 -11.547 -18.75 1 87.25 88 LYS A C 1
ATOM 673 O O . LYS A 1 88 ? -9.695 -12.367 -18.406 1 87.25 88 LYS A O 1
ATOM 678 N N . ARG A 1 89 ? -10.492 -10.758 -19.703 1 91.19 89 ARG A N 1
ATOM 679 C CA . ARG A 1 89 ? -9.297 -10.781 -20.547 1 91.19 89 ARG A CA 1
ATOM 680 C C . ARG A 1 89 ? -8.062 -10.359 -19.75 1 91.19 89 ARG A C 1
ATOM 682 O O . ARG A 1 89 ? -7.023 -11.016 -19.828 1 91.19 89 ARG A O 1
ATOM 689 N N . GLU A 1 90 ? -8.156 -9.32 -18.922 1 90.94 90 GLU A N 1
ATOM 690 C CA . GLU A 1 90 ? -7.043 -8.859 -18.109 1 90.94 90 GLU A CA 1
ATOM 691 C C . GLU A 1 90 ? -6.625 -9.914 -17.094 1 90.94 90 GLU A C 1
ATOM 693 O O . GLU A 1 90 ? -5.43 -10.125 -16.859 1 90.94 90 GLU A O 1
ATOM 698 N N . MET A 1 91 ? -7.578 -10.586 -16.641 1 92.31 91 MET A N 1
ATOM 699 C CA . MET A 1 91 ? -7.305 -11.633 -15.656 1 92.31 91 MET A CA 1
ATOM 700 C C . MET A 1 91 ? -6.574 -12.805 -16.297 1 92.31 91 MET A C 1
ATOM 702 O O . MET A 1 91 ? -5.617 -13.336 -15.734 1 92.31 91 MET A O 1
ATOM 706 N N . LYS A 1 92 ? -7.078 -13.172 -17.453 1 95.44 92 LYS A N 1
ATOM 707 C CA . LYS A 1 92 ? -6.441 -14.258 -18.203 1 95.44 92 LYS A CA 1
ATOM 708 C C . LYS A 1 92 ? -5.016 -13.891 -18.594 1 95.44 92 LYS A C 1
ATOM 710 O O . LYS A 1 92 ? -4.102 -14.711 -18.469 1 95.44 92 LYS A O 1
ATOM 715 N N . ASP A 1 93 ? -4.816 -12.68 -19.062 1 96 93 ASP A N 1
ATOM 716 C CA . ASP A 1 93 ? -3.494 -12.203 -19.453 1 96 93 ASP A CA 1
ATOM 717 C C . ASP A 1 93 ? -2.518 -12.266 -18.281 1 96 93 ASP A C 1
ATOM 719 O O . ASP A 1 93 ? -1.378 -12.703 -18.438 1 96 93 ASP A O 1
ATOM 723 N N . LYS A 1 94 ? -2.982 -11.883 -17.141 1 97.19 94 LYS A N 1
ATOM 724 C CA . LYS A 1 94 ? -2.115 -11.914 -15.961 1 97.19 94 LYS A CA 1
ATOM 725 C C . LYS A 1 94 ? -1.812 -13.352 -15.539 1 97.19 94 LYS A C 1
ATOM 727 O O . LYS A 1 94 ? -0.678 -13.672 -15.18 1 97.19 94 LYS A O 1
ATOM 732 N N . TYR A 1 95 ? -2.801 -14.117 -15.633 1 98 95 TYR A N 1
ATOM 733 C CA . TYR A 1 95 ? -2.629 -15.531 -15.328 1 98 95 TYR A CA 1
ATOM 734 C C . TYR A 1 95 ? -1.543 -16.156 -16.203 1 98 95 TYR A C 1
ATOM 736 O O . TYR A 1 95 ? -0.604 -16.766 -15.688 1 98 95 TYR A O 1
ATOM 744 N N . GLU A 1 96 ? -1.684 -15.961 -17.438 1 98.31 96 GLU A N 1
ATOM 745 C CA . GLU A 1 96 ? -0.734 -16.516 -18.391 1 98.31 96 GLU A CA 1
ATOM 746 C C . GLU A 1 96 ? 0.657 -15.922 -18.203 1 98.31 96 GLU A C 1
ATOM 748 O O . GLU A 1 96 ? 1.659 -16.641 -18.266 1 98.31 96 GLU A O 1
ATOM 753 N N . LEU A 1 97 ? 0.712 -14.656 -17.984 1 98 97 LEU A N 1
ATOM 754 C CA . LEU A 1 97 ? 1.978 -13.969 -17.766 1 98 97 LEU A CA 1
ATOM 755 C C . LEU A 1 97 ? 2.703 -14.531 -16.547 1 98 97 LEU A C 1
ATOM 757 O O . LEU A 1 97 ? 3.879 -14.891 -16.641 1 98 97 LEU A O 1
ATOM 761 N N . TYR A 1 98 ? 1.993 -14.602 -15.391 1 98.81 98 TYR A N 1
ATOM 762 C CA . TYR A 1 98 ? 2.605 -15.055 -14.148 1 98.81 98 TYR A CA 1
ATOM 763 C C . TYR A 1 98 ? 3.043 -16.516 -14.25 1 98.81 98 TYR A C 1
ATOM 765 O O . TYR A 1 98 ? 4.113 -16.875 -13.766 1 98.81 98 TYR A O 1
ATOM 773 N N . GLN A 1 99 ? 2.23 -17.281 -14.977 1 98.75 99 GLN A N 1
ATOM 774 C CA . GLN A 1 99 ? 2.6 -18.672 -15.203 1 98.75 99 GLN A CA 1
ATOM 775 C C . GLN A 1 99 ? 3.871 -18.766 -16.047 1 98.75 99 GLN A C 1
ATOM 777 O O . GLN A 1 99 ? 4.816 -19.469 -15.664 1 98.75 99 GLN A O 1
ATOM 782 N N . GLU A 1 100 ? 3.906 -18.062 -17.141 1 97.69 100 GLU A N 1
ATOM 783 C CA . GLU A 1 100 ? 5.023 -18.094 -18.078 1 97.69 100 GLU A CA 1
ATOM 784 C C . GLU A 1 100 ? 6.309 -17.578 -17.438 1 97.69 100 GLU A C 1
ATOM 786 O O . GLU A 1 100 ? 7.395 -18.094 -17.703 1 97.69 100 GLU A O 1
ATOM 791 N N . GLN A 1 101 ? 6.188 -16.609 -16.562 1 97.88 101 GLN A N 1
ATOM 792 C CA . GLN A 1 101 ? 7.352 -15.953 -15.977 1 97.88 101 GLN A CA 1
ATOM 793 C C . GLN A 1 101 ? 7.855 -16.703 -14.75 1 97.88 101 GLN A C 1
ATOM 795 O O . GLN A 1 101 ? 8.938 -16.406 -14.234 1 97.88 101 GLN A O 1
ATOM 800 N N . GLY A 1 102 ? 7.02 -17.609 -14.203 1 98.38 102 GLY A N 1
ATOM 801 C CA . GLY A 1 102 ? 7.516 -18.5 -13.172 1 98.38 102 GLY A CA 1
ATOM 802 C C . GLY A 1 102 ? 7.176 -18.031 -11.766 1 98.38 102 GLY A C 1
ATOM 803 O O . GLY A 1 102 ? 7.902 -18.328 -10.812 1 98.38 102 GLY A O 1
ATOM 804 N N . VAL A 1 103 ? 6.121 -17.281 -11.617 1 98.88 103 VAL A N 1
ATOM 805 C CA . VAL A 1 103 ? 5.637 -16.953 -10.273 1 98.88 103 VAL A CA 1
ATOM 806 C C . VAL A 1 103 ? 5.18 -18.234 -9.57 1 98.88 103 VAL A C 1
ATOM 808 O O . VAL A 1 103 ? 4.258 -18.906 -10.031 1 98.88 103 VAL A O 1
ATOM 811 N N . SER A 1 104 ? 5.723 -18.5 -8.453 1 98.81 104 SER A N 1
ATOM 812 C CA . SER A 1 104 ? 5.555 -19.797 -7.812 1 98.81 104 SER A CA 1
ATOM 813 C C . SER A 1 104 ? 4.141 -19.969 -7.266 1 98.81 104 SER A C 1
ATOM 815 O O . SER A 1 104 ? 3.578 -21.062 -7.309 1 98.81 104 SER A O 1
ATOM 817 N N . GLU A 1 105 ? 3.588 -18.938 -6.691 1 98.94 105 GLU A N 1
ATOM 818 C CA . GLU A 1 105 ? 2.244 -18.969 -6.121 1 98.94 105 GLU A CA 1
ATOM 819 C C . GLU A 1 105 ? 1.474 -17.688 -6.449 1 98.94 105 GLU A C 1
ATOM 821 O O . GLU A 1 105 ? 2.01 -16.594 -6.328 1 98.94 105 GLU A O 1
ATOM 826 N N . TYR A 1 106 ? 0.204 -17.906 -6.949 1 98.94 106 TYR A N 1
ATOM 827 C CA . TYR A 1 106 ? -0.63 -16.812 -7.434 1 98.94 106 TYR A CA 1
ATOM 828 C C . TYR A 1 106 ? -2.014 -16.859 -6.797 1 98.94 106 TYR A C 1
ATOM 830 O O . TYR A 1 106 ? -2.738 -17.844 -6.938 1 98.94 106 TYR A O 1
ATOM 838 N N . TRP A 1 107 ? -2.363 -15.742 -6 1 98.94 107 TRP A N 1
ATOM 839 C CA . TRP A 1 107 ? -3.666 -15.617 -5.359 1 98.94 107 TRP A CA 1
ATOM 840 C C . TRP A 1 107 ? -4.559 -14.641 -6.121 1 98.94 107 TRP A C 1
ATOM 842 O O . TRP A 1 107 ? -4.121 -13.555 -6.496 1 98.94 107 TRP A O 1
ATOM 852 N N . ILE A 1 108 ? -5.75 -15.078 -6.355 1 98.69 108 ILE A N 1
ATOM 853 C CA . ILE A 1 108 ? -6.781 -14.18 -6.855 1 98.69 108 ILE A CA 1
ATOM 854 C C . ILE A 1 108 ? -7.867 -13.992 -5.797 1 98.69 108 ILE A C 1
ATOM 856 O O . ILE A 1 108 ? -8.562 -14.945 -5.441 1 98.69 108 ILE A O 1
ATOM 860 N N . VAL A 1 109 ? -7.984 -12.797 -5.301 1 98.75 109 VAL A N 1
ATOM 861 C CA . VAL A 1 109 ? -9.023 -12.445 -4.34 1 98.75 109 VAL A CA 1
ATOM 862 C C . VAL A 1 109 ? -10.242 -11.883 -5.078 1 98.75 109 VAL A C 1
ATOM 864 O O . VAL A 1 109 ? -10.109 -10.961 -5.891 1 98.75 109 VAL A O 1
ATOM 867 N N . ARG A 1 110 ? -11.352 -12.43 -4.824 1 97.62 110 ARG A N 1
ATOM 868 C CA . ARG A 1 110 ? -12.594 -12.008 -5.465 1 97.62 110 ARG A CA 1
ATOM 869 C C . ARG A 1 110 ? -13.586 -11.477 -4.434 1 97.62 110 ARG A C 1
ATOM 871 O O . ARG A 1 110 ? -14.406 -12.227 -3.904 1 97.62 110 ARG A O 1
ATOM 878 N N . PRO A 1 111 ? -13.609 -10.219 -4.238 1 97.88 111 PRO A N 1
ATOM 879 C CA . PRO A 1 111 ? -14.469 -9.641 -3.205 1 97.88 111 PRO A CA 1
ATOM 880 C C . PRO A 1 111 ? -15.953 -9.906 -3.457 1 97.88 111 PRO A C 1
ATOM 882 O O . PRO A 1 111 ? -16.703 -10.172 -2.514 1 97.88 111 PRO A O 1
ATOM 885 N N . GLU A 1 112 ? -16.391 -9.852 -4.695 1 95.38 112 GLU A N 1
ATOM 886 C CA . GLU A 1 112 ? -17.797 -10.055 -5.02 1 95.38 112 GLU A CA 1
ATOM 887 C C . GLU A 1 112 ? -18.25 -11.469 -4.668 1 95.38 112 GLU A C 1
ATOM 889 O O . GLU A 1 112 ? -19.344 -11.672 -4.137 1 95.38 112 GLU A O 1
ATOM 894 N N . GLU A 1 113 ? -17.406 -12.445 -4.934 1 96.44 113 GLU A N 1
ATOM 895 C CA . GLU A 1 113 ? -17.703 -13.852 -4.652 1 96.44 113 GLU A CA 1
ATOM 896 C C . GLU A 1 113 ? -17.234 -14.25 -3.26 1 96.44 113 GLU A C 1
ATOM 898 O O . GLU A 1 113 ? -17.562 -15.32 -2.766 1 96.44 113 GLU A O 1
ATOM 903 N N . GLN A 1 114 ? -16.469 -13.438 -2.637 1 98.06 114 GLN A N 1
ATOM 904 C CA . GLN A 1 114 ? -15.93 -13.57 -1.29 1 98.06 114 GLN A CA 1
ATOM 905 C C . GLN A 1 114 ? -15.133 -14.867 -1.146 1 98.06 114 GLN A C 1
ATOM 907 O O . GLN A 1 114 ? -15.391 -15.664 -0.243 1 98.06 114 GLN A O 1
ATOM 912 N N . HIS A 1 115 ? -14.148 -14.992 -1.995 1 97.94 115 HIS A N 1
ATOM 913 C CA . HIS A 1 115 ? -13.234 -16.125 -1.865 1 97.94 115 HIS A CA 1
ATOM 914 C C . HIS A 1 115 ? -11.859 -15.789 -2.436 1 97.94 115 HIS A C 1
ATOM 916 O O . HIS A 1 115 ? -11.695 -14.766 -3.105 1 97.94 115 HIS A O 1
ATOM 922 N N . ILE A 1 116 ? -10.898 -16.609 -2.113 1 98.81 116 ILE A N 1
ATOM 923 C CA . ILE A 1 116 ? -9.531 -16.562 -2.617 1 98.81 116 ILE A CA 1
ATOM 924 C C . ILE A 1 116 ? -9.227 -17.828 -3.414 1 98.81 116 ILE A C 1
ATOM 926 O O . ILE A 1 116 ? -9.406 -18.938 -2.91 1 98.81 116 ILE A O 1
ATOM 930 N N . GLN A 1 117 ? -8.836 -17.641 -4.664 1 98.62 117 GLN A N 1
ATOM 931 C CA . GLN A 1 117 ? -8.32 -18.75 -5.469 1 98.62 117 GLN A CA 1
ATOM 932 C C . GLN A 1 117 ? -6.793 -18.766 -5.457 1 98.62 117 GLN A C 1
ATOM 934 O O . GLN A 1 117 ? -6.152 -17.75 -5.73 1 98.62 117 GLN A O 1
ATOM 939 N N . ILE A 1 118 ? -6.238 -19.922 -5.137 1 98.81 118 ILE A N 1
ATOM 940 C CA . ILE A 1 118 ? -4.785 -20.078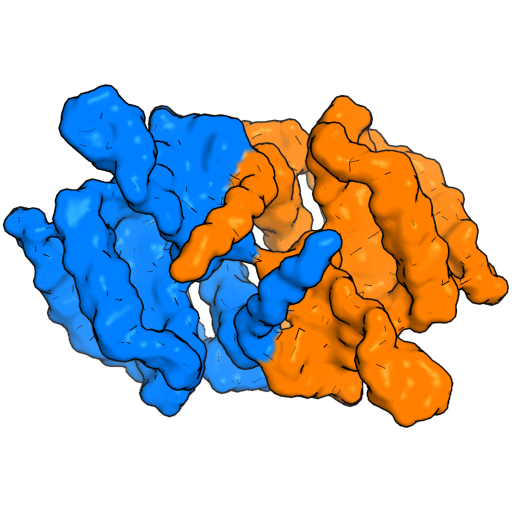 -5.09 1 98.81 118 ILE A CA 1
ATOM 941 C C . ILE A 1 118 ? -4.32 -20.984 -6.23 1 98.81 118 ILE A C 1
ATOM 943 O O . ILE A 1 118 ? -4.898 -22.047 -6.465 1 98.81 118 ILE A O 1
ATOM 947 N N . TYR A 1 119 ? -3.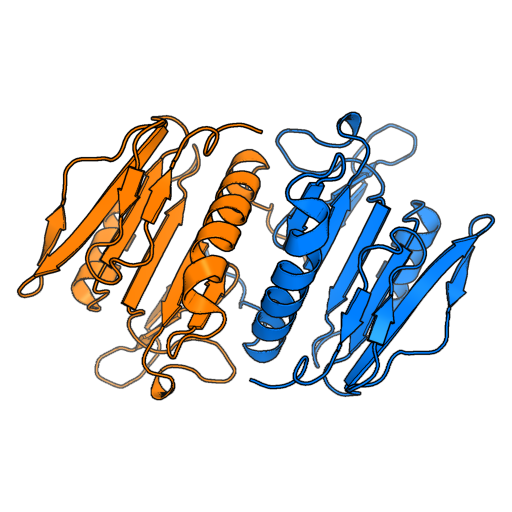365 -20.5 -6.961 1 98.88 119 TYR A N 1
ATOM 948 C CA . TYR A 1 119 ? -2.662 -21.297 -7.969 1 98.88 119 TYR A CA 1
ATOM 949 C C . TYR A 1 119 ? -1.207 -21.516 -7.574 1 98.88 119 TYR A C 1
ATOM 951 O O . TYR A 1 119 ? -0.549 -20.594 -7.07 1 98.88 119 TYR A O 1
ATOM 959 N N . VAL A 1 120 ? -0.676 -22.734 -7.781 1 98.81 120 VAL A N 1
ATOM 960 C CA . VAL A 1 120 ? 0.719 -23.078 -7.52 1 98.81 120 VAL A CA 1
ATOM 961 C C . VAL A 1 120 ? 1.38 -23.578 -8.805 1 98.81 120 VAL A C 1
ATOM 963 O O . VAL A 1 120 ? 0.782 -24.344 -9.562 1 98.81 120 VAL A O 1
ATOM 966 N N . LEU A 1 121 ? 2.564 -23.062 -9.07 1 98.81 121 LEU A N 1
ATOM 967 C CA . LEU A 1 121 ? 3.285 -23.453 -10.281 1 98.81 121 LEU A CA 1
ATOM 968 C C . LEU A 1 121 ? 3.943 -24.828 -10.102 1 98.81 121 LEU A C 1
ATOM 970 O O . LEU A 1 121 ? 4.758 -25.016 -9.195 1 98.81 121 LEU A O 1
ATOM 974 N N . GLU A 1 122 ? 3.584 -25.719 -10.883 1 98.19 122 GLU A N 1
ATOM 975 C CA . GLU A 1 122 ? 4.168 -27.047 -10.93 1 98.19 122 GLU A CA 1
ATOM 976 C C . GLU A 1 122 ? 4.516 -27.453 -12.359 1 98.19 122 GLU A C 1
ATOM 978 O O . GLU A 1 122 ? 3.635 -27.531 -13.219 1 98.19 122 GLU A O 1
ATOM 983 N N . ASN A 1 123 ? 5.77 -27.719 -12.617 1 97.5 123 ASN A N 1
ATOM 984 C CA . ASN A 1 123 ? 6.25 -28.125 -13.938 1 97.5 123 ASN A CA 1
ATOM 985 C C . ASN A 1 123 ? 5.809 -27.141 -15.016 1 97.5 123 ASN A C 1
ATOM 987 O O . ASN A 1 123 ? 5.266 -27.562 -16.047 1 97.5 123 ASN A O 1
ATOM 991 N N . GLY A 1 124 ? 5.844 -25.922 -14.688 1 97.75 124 GLY A N 1
ATOM 992 C CA . GLY A 1 124 ? 5.617 -24.875 -15.664 1 97.75 124 GLY A CA 1
ATOM 993 C C . GLY A 1 124 ? 4.145 -24.547 -15.859 1 97.75 124 GLY A C 1
ATOM 994 O O . GLY A 1 124 ? 3.793 -23.719 -16.703 1 97.75 124 GLY A O 1
ATOM 995 N N . ARG A 1 125 ? 3.307 -25.141 -14.945 1 98.5 125 ARG A N 1
ATOM 996 C CA . ARG A 1 125 ? 1.872 -24.891 -15.062 1 98.5 125 ARG A CA 1
ATOM 997 C C . ARG A 1 125 ? 1.253 -24.594 -13.695 1 98.5 125 ARG A C 1
ATOM 999 O O . ARG A 1 125 ? 1.64 -25.203 -12.695 1 98.5 125 ARG A O 1
ATOM 1006 N N . TYR A 1 126 ? 0.234 -23.734 -13.734 1 98.62 126 TYR A N 1
ATOM 1007 C CA . TYR A 1 126 ? -0.496 -23.453 -12.5 1 98.62 126 TYR A CA 1
ATOM 1008 C C . TYR A 1 126 ? -1.49 -24.578 -12.195 1 98.62 126 TYR A C 1
ATOM 1010 O O . TYR A 1 126 ? -2.213 -25.031 -13.078 1 98.62 126 TYR A O 1
ATOM 1018 N N . ILE A 1 127 ? -1.477 -25.016 -11.016 1 98.5 127 ILE A N 1
ATOM 1019 C CA . ILE A 1 127 ? -2.492 -25.906 -10.469 1 98.5 127 ILE A CA 1
ATOM 1020 C C . ILE A 1 127 ? -3.328 -25.156 -9.43 1 98.5 127 ILE A C 1
ATOM 1022 O O . ILE A 1 127 ? -2.791 -24.625 -8.461 1 98.5 127 ILE A O 1
ATOM 1026 N N . GLY A 1 128 ? -4.602 -25.156 -9.68 1 98.06 128 GLY A N 1
ATOM 1027 C CA . GLY A 1 128 ? -5.492 -24.5 -8.742 1 98.06 128 GLY A CA 1
ATOM 1028 C C . GLY A 1 128 ? -5.902 -25.391 -7.582 1 98.06 128 GLY A C 1
ATOM 1029 O O . GLY A 1 128 ? -6.141 -26.578 -7.766 1 98.06 128 GLY A O 1
ATOM 1030 N N . VAL A 1 129 ? -5.969 -24.797 -6.426 1 96.5 129 VAL A N 1
ATOM 1031 C CA . VAL A 1 129 ? -6.531 -25.516 -5.289 1 96.5 129 VAL A CA 1
ATOM 1032 C C . VAL A 1 129 ? -7.941 -25.016 -5.004 1 96.5 129 VAL A C 1
ATOM 1034 O O . VAL A 1 129 ? -8.391 -24.031 -5.598 1 96.5 129 VAL A O 1
ATOM 1037 N N . GLN A 1 130 ? -8.648 -25.734 -4.152 1 96.81 130 GLN A N 1
ATOM 1038 C CA . GLN A 1 130 ? -10.008 -25.359 -3.811 1 96.81 130 GLN A CA 1
ATOM 1039 C C . GLN A 1 130 ? -10.062 -23.922 -3.279 1 96.81 130 GLN A C 1
ATOM 1041 O O . GLN A 1 130 ? -9.242 -23.547 -2.438 1 96.81 130 GLN A O 1
ATOM 1046 N N . PRO A 1 131 ? -10.977 -23.172 -3.834 1 98.12 131 PRO A N 1
ATOM 1047 C CA . PRO A 1 131 ? -11.102 -21.812 -3.334 1 98.12 131 PRO A CA 1
ATOM 1048 C C . PRO A 1 131 ? -11.375 -21.75 -1.832 1 98.12 131 PRO A C 1
ATOM 1050 O O . PRO A 1 131 ? -12.094 -22.594 -1.298 1 98.12 131 PRO A O 1
ATOM 1053 N N . VAL A 1 132 ? -10.797 -20.766 -1.204 1 98.69 132 VAL A N 1
ATOM 1054 C CA . VAL A 1 132 ? -11.016 -20.531 0.22 1 98.69 132 VAL A CA 1
ATOM 1055 C C . VAL A 1 132 ? -12.141 -19.516 0.41 1 98.69 132 VAL A C 1
ATOM 1057 O O . VAL A 1 132 ? -11.992 -18.344 0.066 1 98.69 132 VAL A O 1
ATOM 1060 N N . VAL A 1 133 ? -13.188 -19.938 1.01 1 98.25 133 VAL A N 1
ATOM 1061 C CA . VAL A 1 133 ? -14.352 -19.062 1.152 1 98.25 133 VAL A CA 1
ATOM 1062 C C . VAL A 1 133 ? -14.258 -18.281 2.457 1 98.25 133 VAL A C 1
ATOM 1064 O O . VAL A 1 133 ? -13.516 -18.656 3.365 1 98.25 133 VAL A O 1
ATOM 1067 N N . GLU A 1 134 ? -15 -17.25 2.496 1 97.81 134 GLU A N 1
ATOM 1068 C CA . GLU A 1 134 ? -15.047 -16.406 3.691 1 97.81 134 GLU A CA 1
ATOM 1069 C C . GLU A 1 134 ? -15.312 -17.234 4.941 1 97.81 134 GLU A C 1
ATOM 1071 O O . GLU A 1 134 ? -16.188 -18.109 4.938 1 97.81 134 GLU A O 1
ATOM 1076 N N . GLY A 1 135 ? -14.562 -17 5.934 1 97.75 135 GLY A N 1
ATOM 1077 C CA . GLY A 1 135 ? -14.734 -17.719 7.188 1 97.75 135 GLY A CA 1
ATOM 1078 C C . GLY A 1 135 ? -13.797 -18.891 7.336 1 97.75 135 GLY A C 1
ATOM 1079 O O . GLY A 1 135 ? -13.609 -19.406 8.438 1 97.75 135 GLY A O 1
ATOM 1080 N N . ASP A 1 136 ? -13.227 -19.359 6.211 1 98.5 136 ASP A N 1
ATOM 1081 C CA . ASP A 1 136 ? -12.25 -20.453 6.258 1 98.5 136 ASP A CA 1
ATOM 1082 C C . ASP A 1 136 ? -10.836 -19.906 6.414 1 98.5 136 ASP A C 1
ATOM 1084 O O . ASP A 1 136 ? -10.594 -18.719 6.199 1 98.5 136 ASP A O 1
ATOM 1088 N N . VAL A 1 137 ? -9.953 -20.766 6.789 1 98.69 137 VAL A N 1
ATOM 1089 C CA . VAL A 1 137 ? -8.547 -20.422 6.941 1 98.69 137 VAL A CA 1
ATOM 1090 C C . VAL A 1 137 ? -7.824 -20.562 5.602 1 98.69 137 VAL A C 1
ATOM 1092 O O . VAL A 1 137 ? -7.934 -21.594 4.941 1 98.69 137 VAL A O 1
ATOM 1095 N N . VAL A 1 138 ? -7.203 -19.516 5.184 1 98.81 138 VAL A N 1
ATOM 1096 C CA . VAL A 1 138 ? -6.363 -19.594 3.994 1 98.81 138 VAL A CA 1
ATOM 1097 C C . VAL A 1 138 ? -4.91 -19.844 4.402 1 98.81 138 VAL A C 1
ATOM 1099 O O . VAL A 1 138 ? -4.422 -19.25 5.367 1 98.81 138 VAL A O 1
ATOM 1102 N N . THR A 1 139 ? -4.25 -20.734 3.773 1 98.81 139 THR A N 1
ATOM 1103 C CA . THR A 1 139 ? -2.85 -21.078 4.016 1 98.81 139 THR A CA 1
ATOM 1104 C C . THR A 1 139 ? -2.072 -21.125 2.703 1 98.81 139 THR A C 1
ATOM 1106 O O . THR A 1 139 ? -2.477 -21.812 1.761 1 98.81 139 THR A O 1
ATOM 1109 N N . SER A 1 140 ? -1.019 -20.328 2.598 1 98.81 140 SER A N 1
ATOM 1110 C CA . SER A 1 140 ? -0.132 -20.406 1.442 1 98.81 140 SER A CA 1
ATOM 1111 C C . SER A 1 140 ? 0.495 -21.797 1.335 1 98.81 140 SER A C 1
ATOM 1113 O O . SER A 1 140 ? 0.871 -22.391 2.346 1 98.81 140 SER A O 1
ATOM 1115 N N . ILE A 1 141 ? 0.618 -22.234 0.161 1 98.5 141 ILE A N 1
ATOM 1116 C CA . ILE A 1 141 ? 1.251 -23.531 -0.071 1 98.5 141 ILE A CA 1
ATOM 1117 C C . ILE A 1 141 ? 2.77 -23.375 -0.007 1 98.5 141 ILE A C 1
ATOM 1119 O O . ILE A 1 141 ? 3.451 -24.188 0.633 1 98.5 141 ILE A O 1
ATOM 1123 N N . LYS A 1 142 ? 3.322 -22.375 -0.552 1 97.81 142 LYS A N 1
ATOM 1124 C CA . LYS A 1 142 ? 4.758 -22.125 -0.573 1 97.81 142 LYS A CA 1
ATOM 1125 C C . LYS A 1 142 ? 5.254 -21.641 0.791 1 97.81 142 LYS A C 1
ATOM 1127 O O . LYS A 1 142 ? 6.383 -21.938 1.183 1 97.81 142 LYS A O 1
ATOM 1132 N N . PHE A 1 143 ? 4.445 -20.891 1.482 1 98.44 143 PHE A N 1
ATOM 1133 C CA . PHE A 1 143 ? 4.785 -20.344 2.793 1 98.44 143 PHE A CA 1
ATOM 1134 C C . PHE A 1 143 ? 3.77 -20.781 3.84 1 98.44 143 PHE A C 1
ATOM 1136 O O . PHE A 1 143 ? 2.92 -20 4.262 1 98.44 143 PHE A O 1
ATOM 1143 N N . PRO A 1 144 ? 3.895 -21.938 4.406 1 98.25 144 PRO A N 1
ATOM 1144 C CA . PRO A 1 144 ? 2.873 -22.516 5.289 1 98.25 144 PRO A CA 1
ATOM 1145 C C . PRO A 1 144 ? 2.643 -21.672 6.543 1 98.25 144 PRO A C 1
ATOM 1147 O O . PRO A 1 144 ? 1.58 -21.766 7.164 1 98.25 144 PRO A O 1
ATOM 1150 N N . ALA A 1 145 ? 3.596 -20.859 6.938 1 98.06 145 ALA A N 1
ATOM 1151 C CA . ALA A 1 145 ? 3.424 -19.984 8.094 1 98.06 145 ALA A CA 1
ATOM 1152 C C . ALA A 1 145 ? 2.412 -18.875 7.801 1 98.06 145 ALA A C 1
ATOM 1154 O O . ALA A 1 145 ? 1.872 -18.266 8.719 1 98.06 145 ALA A O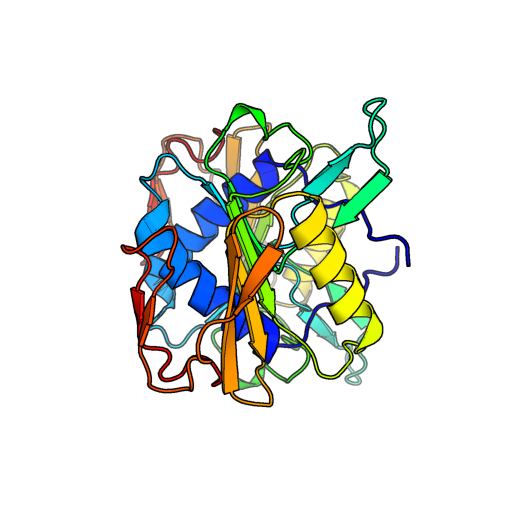 1
ATOM 1155 N N . LEU A 1 146 ? 2.217 -18.562 6.531 1 98.56 146 LEU A N 1
ATOM 1156 C CA . LEU A 1 146 ? 1.176 -17.609 6.141 1 98.56 146 LEU A CA 1
ATOM 1157 C C . LEU A 1 146 ? -0.194 -18.281 6.141 1 98.56 146 LEU A C 1
ATOM 1159 O O . LEU A 1 146 ? -0.602 -18.875 5.137 1 98.56 146 LEU A O 1
ATOM 1163 N N . SER A 1 147 ? -0.828 -18.281 7.25 1 98.81 147 SER A N 1
ATOM 1164 C CA . SER A 1 147 ? -2.107 -18.922 7.516 1 98.81 147 SER A CA 1
ATOM 1165 C C . SER A 1 147 ? -2.998 -18.047 8.391 1 98.81 147 SER A C 1
ATOM 1167 O O . SER A 1 147 ? -2.617 -17.688 9.508 1 98.81 147 SER A O 1
ATOM 1169 N N . PHE A 1 148 ? -4.156 -17.688 7.906 1 98.62 148 PHE A N 1
ATOM 1170 C CA . PHE A 1 148 ? -4.996 -16.781 8.688 1 98.62 148 PHE A CA 1
ATOM 1171 C C . PHE A 1 148 ? -6.473 -17.016 8.367 1 98.62 148 PHE A C 1
ATOM 1173 O O . PHE A 1 148 ? -6.812 -17.516 7.289 1 98.62 148 PHE A O 1
ATOM 1180 N N . ASP A 1 149 ? -7.34 -16.656 9.258 1 98.56 149 ASP A N 1
ATOM 1181 C CA . ASP A 1 149 ? -8.797 -16.703 9.133 1 98.56 149 ASP A CA 1
ATOM 1182 C C . ASP A 1 149 ? -9.297 -15.586 8.227 1 98.56 149 ASP A C 1
ATOM 1184 O O . ASP A 1 149 ? -8.867 -14.438 8.359 1 98.56 149 ASP A O 1
ATOM 1188 N N . THR A 1 150 ? -10.188 -15.922 7.262 1 98.62 150 THR A N 1
ATOM 1189 C CA . THR A 1 150 ? -10.641 -14.906 6.312 1 98.62 150 THR A CA 1
ATOM 1190 C C . THR A 1 150 ? -11.93 -14.25 6.797 1 98.62 150 THR A C 1
ATOM 1192 O O . THR A 1 150 ? -12.57 -13.508 6.055 1 98.62 150 THR A O 1
ATOM 1195 N N . SER A 1 151 ? -12.344 -14.555 8.047 1 98.12 151 SER A N 1
ATOM 1196 C CA . SER A 1 151 ? -13.508 -13.875 8.609 1 98.12 151 SER A CA 1
ATOM 1197 C C . SER A 1 151 ? -13.336 -12.367 8.586 1 98.12 151 SER A C 1
ATOM 1199 O O . SER A 1 151 ? -12.328 -11.836 9.047 1 98.12 151 SER A O 1
ATOM 1201 N N . GLY A 1 152 ? -14.289 -11.703 7.984 1 97 152 GLY A N 1
ATOM 1202 C CA . GLY A 1 152 ? -14.289 -10.242 7.969 1 97 152 GLY A CA 1
ATOM 1203 C C . GLY A 1 152 ? -13.391 -9.664 6.891 1 97 152 GLY A C 1
ATOM 1204 O O . GLY A 1 152 ? -13.242 -8.445 6.785 1 97 152 GLY A O 1
ATOM 1205 N N . LEU A 1 153 ? -12.805 -10.5 6.066 1 98.06 153 LEU A N 1
ATOM 1206 C CA . LEU A 1 153 ? -11.859 -10.039 5.055 1 98.06 153 LEU A CA 1
ATOM 1207 C C . LEU A 1 153 ? -12.547 -9.141 4.039 1 98.06 153 LEU A C 1
ATOM 1209 O O . LEU A 1 153 ? -11.93 -8.211 3.51 1 98.06 153 LEU A O 1
ATOM 1213 N N . TYR A 1 154 ? -13.875 -9.375 3.807 1 98.06 154 TYR A N 1
ATOM 1214 C CA . TYR A 1 154 ? -14.57 -8.68 2.73 1 98.06 154 TYR A CA 1
ATOM 1215 C C . TYR A 1 154 ? -15.523 -7.633 3.285 1 98.06 154 TYR A C 1
ATOM 1217 O O . TYR A 1 154 ? -16.469 -7.211 2.6 1 98.06 154 TYR A O 1
ATOM 1225 N N . GLU A 1 155 ? -15.305 -7.281 4.539 1 94.81 155 GLU A N 1
ATOM 1226 C CA . GLU A 1 155 ? -16.141 -6.277 5.203 1 94.81 155 GLU A CA 1
ATOM 1227 C C . GLU A 1 155 ? -15.391 -4.953 5.348 1 94.81 155 GLU A C 1
ATOM 1229 O O . GLU A 1 155 ? -14.172 -4.938 5.527 1 94.81 155 GLU A O 1
ATOM 1234 N N . LEU A 1 156 ? -16.156 -3.914 5.219 1 92.88 156 LEU A N 1
ATOM 1235 C CA . LEU A 1 156 ? -15.594 -2.598 5.504 1 92.88 156 LEU A CA 1
ATOM 1236 C C . LEU A 1 156 ? -15.562 -2.336 7.008 1 92.88 156 LEU A C 1
ATOM 1238 O O . LEU A 1 156 ? -16.406 -2.85 7.75 1 92.88 156 LEU A O 1
ATOM 1242 N N . MET B 1 1 ? -3.309 0.517 -21.125 1 38.19 1 MET B N 1
ATOM 1243 C CA . MET B 1 1 ? -2.965 1.879 -20.719 1 38.19 1 MET B CA 1
ATOM 1244 C C . MET B 1 1 ? -1.652 1.904 -19.938 1 38.19 1 MET B C 1
ATOM 1246 O O . MET B 1 1 ? -1.327 0.949 -19.234 1 38.19 1 MET B O 1
ATOM 1250 N N . ALA B 1 2 ? -0.871 2.826 -20.328 1 49.66 2 ALA B N 1
ATOM 1251 C CA . ALA B 1 2 ? 0.498 2.875 -19.812 1 49.66 2 ALA B CA 1
ATOM 1252 C C . ALA B 1 2 ? 0.517 3.1 -18.312 1 49.66 2 ALA B C 1
ATOM 1254 O O . ALA B 1 2 ? -0.133 4.02 -17.797 1 49.66 2 ALA B O 1
ATOM 1255 N N . MET B 1 3 ? 0.809 2.049 -17.547 1 65.81 3 MET B N 1
ATOM 1256 C CA . MET B 1 3 ? 0.903 2.152 -16.094 1 65.81 3 MET B CA 1
ATOM 1257 C C . MET B 1 3 ? 1.975 3.16 -15.688 1 65.81 3 MET B C 1
ATOM 1259 O O . MET B 1 3 ? 3.053 3.199 -16.281 1 65.81 3 MET B O 1
ATOM 1263 N N . SER B 1 4 ? 1.587 4.234 -15.031 1 79.88 4 SER B N 1
ATOM 1264 C CA . SER B 1 4 ? 2.562 5.168 -14.484 1 79.88 4 SER B CA 1
ATOM 1265 C C . SER B 1 4 ? 3.604 4.449 -13.633 1 79.88 4 SER B C 1
ATOM 1267 O O . SER B 1 4 ? 3.293 3.463 -12.961 1 79.88 4 SER B O 1
ATOM 1269 N N . PRO B 1 5 ? 4.855 4.879 -13.773 1 87.75 5 PRO B N 1
ATOM 1270 C CA . PRO B 1 5 ? 5.879 4.242 -12.945 1 87.75 5 PRO B CA 1
ATOM 1271 C C . PRO B 1 5 ? 5.574 4.344 -11.453 1 87.75 5 PRO B C 1
ATOM 1273 O O . PRO B 1 5 ? 5.047 5.359 -10.992 1 87.75 5 PRO B O 1
ATOM 1276 N N . ALA B 1 6 ? 5.875 3.242 -10.805 1 93.81 6 ALA B N 1
ATOM 1277 C CA . ALA B 1 6 ? 5.719 3.215 -9.352 1 93.81 6 ALA B CA 1
ATOM 1278 C C . ALA B 1 6 ? 6.812 4.027 -8.664 1 93.81 6 ALA B C 1
ATOM 1280 O O . ALA B 1 6 ? 7.832 4.348 -9.281 1 93.81 6 ALA B O 1
ATOM 1281 N N . PRO B 1 7 ? 6.602 4.406 -7.363 1 95.44 7 PRO B N 1
ATOM 1282 C CA . PRO B 1 7 ? 7.699 4.953 -6.562 1 95.44 7 PRO B CA 1
ATOM 1283 C C . PRO B 1 7 ? 8.883 4 -6.453 1 95.44 7 PRO B C 1
ATOM 1285 O O . PRO B 1 7 ? 8.727 2.793 -6.656 1 95.44 7 PRO B O 1
ATOM 1288 N N . ASN B 1 8 ? 10.016 4.559 -6.211 1 96.5 8 ASN B N 1
ATOM 1289 C CA . ASN B 1 8 ? 11.195 3.707 -6.137 1 96.5 8 ASN B CA 1
ATOM 1290 C C . ASN B 1 8 ? 11.156 2.789 -4.922 1 96.5 8 ASN B C 1
ATOM 1292 O O . ASN B 1 8 ? 10.305 2.957 -4.039 1 96.5 8 ASN B O 1
ATOM 1296 N N . ARG B 1 9 ? 12.047 1.839 -4.836 1 97.75 9 ARG B N 1
ATOM 1297 C CA . ARG B 1 9 ? 12.008 0.763 -3.85 1 97.75 9 ARG B CA 1
ATOM 1298 C C . ARG B 1 9 ? 12.188 1.308 -2.436 1 97.75 9 ARG B C 1
ATOM 1300 O O . ARG B 1 9 ? 11.5 0.871 -1.507 1 97.75 9 ARG B O 1
ATOM 1307 N N . LEU B 1 10 ? 13.102 2.232 -2.244 1 97.69 10 LEU B N 1
ATOM 1308 C CA . LEU B 1 10 ? 13.32 2.783 -0.911 1 97.69 10 LEU B CA 1
ATOM 1309 C C . LEU B 1 10 ? 12.055 3.436 -0.377 1 97.69 10 LEU B C 1
ATOM 1311 O O . LEU B 1 10 ? 11.703 3.26 0.792 1 97.69 10 LEU B O 1
ATOM 1315 N N . HIS B 1 11 ? 11.398 4.191 -1.243 1 98.12 11 HIS B N 1
ATOM 1316 C CA . HIS B 1 11 ? 10.125 4.805 -0.878 1 98.12 11 HIS B CA 1
ATOM 1317 C C . HIS B 1 11 ? 9.133 3.762 -0.385 1 98.12 11 HIS B C 1
ATOM 1319 O O . HIS B 1 11 ? 8.539 3.918 0.684 1 98.12 11 HIS B O 1
ATOM 1325 N N . GLN B 1 12 ? 8.992 2.711 -1.124 1 98 12 GLN B N 1
ATOM 1326 C CA . GLN B 1 12 ? 8.008 1.681 -0.798 1 98 12 GLN B CA 1
ATOM 1327 C C . GLN B 1 12 ? 8.414 0.911 0.455 1 98 12 GLN B C 1
ATOM 1329 O O . GLN B 1 12 ? 7.562 0.479 1.229 1 98 12 GLN B O 1
ATOM 1334 N N . ARG B 1 13 ? 9.719 0.717 0.675 1 97.5 13 ARG B N 1
ATOM 1335 C CA . ARG B 1 13 ? 10.188 0.07 1.895 1 97.5 13 ARG B CA 1
ATOM 1336 C C . ARG B 1 13 ? 9.852 0.905 3.125 1 97.5 13 ARG B C 1
ATOM 1338 O O . ARG B 1 13 ? 9.383 0.372 4.133 1 97.5 13 ARG B O 1
ATOM 1345 N N . ILE B 1 14 ? 10.07 2.193 3.014 1 98.44 14 ILE B N 1
ATOM 1346 C CA . ILE B 1 14 ? 9.719 3.1 4.102 1 98.44 14 ILE B CA 1
ATOM 1347 C C . ILE B 1 14 ? 8.219 3.062 4.348 1 98.44 14 ILE B C 1
ATOM 1349 O O . ILE B 1 14 ? 7.766 2.963 5.492 1 98.44 14 ILE B O 1
ATOM 1353 N N . SER B 1 15 ? 7.445 3.121 3.262 1 98.5 15 SER B N 1
ATOM 1354 C CA . SER B 1 15 ? 5.992 3.035 3.363 1 98.5 15 SER B CA 1
ATOM 1355 C C . SER B 1 15 ? 5.562 1.78 4.117 1 98.5 15 SER B C 1
ATOM 1357 O O . SER B 1 15 ? 4.707 1.841 5 1 98.5 15 SER B O 1
ATOM 1359 N N . MET B 1 16 ? 6.152 0.66 3.822 1 97.81 16 MET B N 1
ATOM 1360 C CA . MET B 1 16 ? 5.801 -0.61 4.449 1 97.81 16 MET B CA 1
ATOM 1361 C C . MET B 1 16 ? 6.152 -0.599 5.934 1 97.81 16 MET B C 1
ATOM 1363 O O . MET B 1 16 ? 5.375 -1.071 6.766 1 97.81 16 MET B O 1
ATOM 1367 N N . LYS B 1 17 ? 7.328 -0.082 6.289 1 97.62 17 LYS B N 1
ATOM 1368 C CA . LYS B 1 17 ? 7.75 -0.025 7.684 1 97.62 17 LYS B CA 1
ATOM 1369 C C . LYS B 1 17 ? 6.832 0.877 8.5 1 97.62 17 LYS B C 1
ATOM 1371 O O . LYS B 1 17 ? 6.477 0.544 9.633 1 97.62 17 LYS B O 1
ATOM 1376 N N . LEU B 1 18 ? 6.48 2.01 7.895 1 98.69 18 LEU B N 1
ATOM 1377 C CA . LEU B 1 18 ? 5.531 2.896 8.555 1 98.69 18 LEU B CA 1
ATOM 1378 C C . LEU B 1 18 ? 4.168 2.223 8.695 1 98.69 18 LEU B C 1
ATOM 1380 O O . LEU B 1 18 ? 3.523 2.334 9.742 1 98.69 18 LEU B O 1
ATOM 1384 N N . THR B 1 19 ? 3.725 1.568 7.633 1 98.5 19 THR B N 1
ATOM 1385 C CA . THR B 1 19 ? 2.453 0.854 7.672 1 98.5 19 THR B CA 1
ATOM 1386 C C . THR B 1 19 ? 2.426 -0.133 8.836 1 98.5 19 THR B C 1
ATOM 1388 O O . THR B 1 19 ? 1.443 -0.197 9.578 1 98.5 19 THR B O 1
ATOM 1391 N N . LYS B 1 20 ? 3.477 -0.886 9.023 1 97.5 20 LYS B N 1
ATOM 1392 C CA . LYS B 1 20 ? 3.562 -1.84 10.125 1 97.5 20 LYS B CA 1
ATOM 1393 C C . LYS B 1 20 ? 3.422 -1.138 11.469 1 97.5 20 LYS B C 1
ATOM 1395 O O . LYS B 1 20 ? 2.629 -1.559 12.312 1 97.5 20 LYS B O 1
ATOM 1400 N N . ALA B 1 21 ? 4.172 -0.071 11.641 1 98 21 ALA B N 1
ATOM 1401 C CA . ALA B 1 21 ? 4.121 0.677 12.898 1 98 21 ALA B CA 1
ATOM 1402 C C . ALA B 1 21 ? 2.721 1.224 13.156 1 98 21 ALA B C 1
ATOM 1404 O O . ALA B 1 21 ? 2.234 1.19 14.289 1 98 21 ALA B O 1
ATOM 1405 N N . PHE B 1 22 ? 2.045 1.752 12.078 1 98.56 22 PHE B N 1
ATOM 1406 C CA . PHE B 1 22 ? 0.705 2.314 12.195 1 98.56 22 PHE B CA 1
ATOM 1407 C C . PHE B 1 22 ? -0.313 1.225 12.508 1 98.56 22 PHE B C 1
ATOM 1409 O O . PHE B 1 22 ? -1.219 1.429 13.32 1 98.56 22 PHE B O 1
ATOM 1416 N N . LEU B 1 23 ? -0.16 0.065 11.859 1 97.25 23 LEU B N 1
ATOM 1417 C CA . LEU B 1 23 ? -1.096 -1.033 12.078 1 97.25 23 LEU B CA 1
ATOM 1418 C C . LEU B 1 23 ? -1.024 -1.535 13.516 1 97.25 23 LEU B C 1
ATOM 1420 O O . LEU B 1 23 ? -2.033 -1.967 14.078 1 97.25 23 LEU B O 1
ATOM 1424 N N . ASP B 1 24 ? 0.123 -1.485 14.148 1 96.06 24 ASP B N 1
ATOM 1425 C CA . ASP B 1 24 ? 0.281 -1.896 15.539 1 96.06 24 ASP B CA 1
ATOM 1426 C C . ASP B 1 24 ? -0.625 -1.079 16.453 1 96.06 24 ASP B C 1
ATOM 1428 O O . ASP B 1 24 ? -0.966 -1.523 17.562 1 96.06 24 ASP B O 1
ATOM 1432 N N . VAL B 1 25 ? -1.039 0.073 16 1 97.44 25 VAL B N 1
ATOM 1433 C CA . VAL B 1 25 ? -1.845 0.972 16.812 1 97.44 25 VAL B CA 1
ATOM 1434 C C . VAL B 1 25 ? -3.285 0.985 16.312 1 97.44 25 VAL B C 1
ATOM 1436 O O . VAL 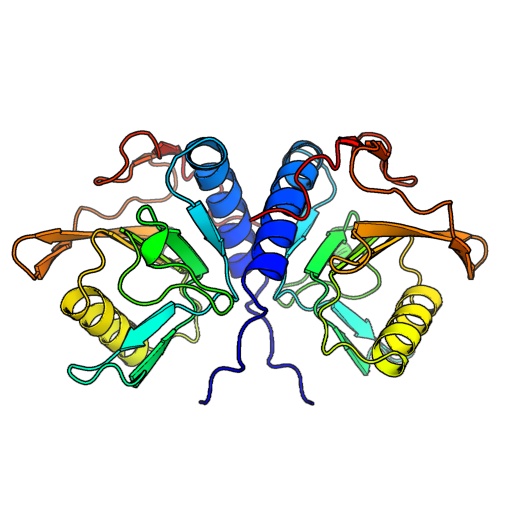B 1 25 ? -4.23 0.926 17.094 1 97.44 25 VAL B O 1
ATOM 1439 N N . PHE B 1 26 ? -3.525 0.908 14.969 1 97.19 26 PHE B N 1
ATOM 1440 C CA . PHE B 1 26 ? -4.82 1.288 14.414 1 97.19 26 PHE B CA 1
ATOM 1441 C C . PHE B 1 26 ? -5.613 0.056 13.992 1 97.19 26 PHE B C 1
ATOM 1443 O O . PHE B 1 26 ? -6.785 0.161 13.625 1 97.19 26 PHE B O 1
ATOM 1450 N N . ASP B 1 27 ? -5.094 -1.174 13.93 1 90.19 27 ASP B N 1
ATOM 1451 C CA . ASP B 1 27 ? -5.797 -2.379 13.492 1 90.19 27 ASP B CA 1
ATOM 1452 C C . ASP B 1 27 ? -7.043 -2.619 14.344 1 90.19 27 ASP B C 1
ATOM 1454 O O . ASP B 1 27 ? -8.086 -3.021 13.82 1 90.19 27 ASP B O 1
ATOM 1458 N N . SER B 1 28 ? -7.074 -2.4 15.57 1 84.94 28 SER B N 1
ATOM 1459 C CA . SER B 1 28 ? -8.227 -2.576 16.438 1 84.94 28 SER B CA 1
ATOM 1460 C C . SER B 1 28 ? -8.688 -1.246 17.031 1 84.94 28 SER B C 1
ATOM 1462 O O . SER B 1 28 ? -9.188 -1.196 18.156 1 84.94 28 SER B O 1
ATOM 1464 N N . HIS B 1 29 ? -8.562 -0.26 16.219 1 87.5 29 HIS B N 1
ATOM 1465 C CA . HIS B 1 29 ? -8.867 1.103 16.641 1 87.5 29 HIS B CA 1
ATOM 1466 C C . HIS B 1 29 ? -10.109 1.636 15.93 1 87.5 29 HIS B C 1
ATOM 1468 O O . HIS B 1 29 ? -10.523 1.088 14.906 1 87.5 29 HIS B O 1
ATOM 1474 N N . GLN B 1 30 ? -10.711 2.641 16.516 1 94.19 30 GLN B N 1
ATOM 1475 C CA . GLN B 1 30 ? -11.844 3.295 15.859 1 94.19 30 GLN B CA 1
ATOM 1476 C C . GLN B 1 30 ? -11.406 3.994 14.578 1 94.19 30 GLN B C 1
ATOM 1478 O O . GLN B 1 30 ? -12.188 4.102 13.633 1 94.19 30 GLN B O 1
ATOM 1483 N N . CYS B 1 31 ? -10.156 4.469 14.555 1 98.12 31 CYS B N 1
ATOM 1484 C CA . CYS B 1 31 ? -9.617 5.078 13.344 1 98.12 31 CYS B CA 1
ATOM 1485 C C . CYS B 1 31 ? -9.133 4.02 12.359 1 98.12 31 CYS B C 1
ATOM 1487 O O . CYS B 1 31 ? -8.734 2.928 12.766 1 98.12 31 CYS B O 1
ATOM 1489 N N . GLU B 1 32 ? -9.172 4.391 11.094 1 98 32 GLU B N 1
ATOM 1490 C CA . GLU B 1 32 ? -8.758 3.469 10.047 1 98 32 GLU B CA 1
ATOM 1491 C C . GLU B 1 32 ? -7.527 3.994 9.305 1 98 32 GLU B C 1
ATOM 1493 O O . GLU B 1 32 ? -7.441 5.188 9 1 98 32 GLU B O 1
ATOM 1498 N N . LEU B 1 33 ? -6.598 3.113 9.07 1 98.62 33 LEU B N 1
ATOM 1499 C CA . LEU B 1 33 ? -5.406 3.404 8.281 1 98.62 33 LEU B CA 1
ATOM 1500 C C . LEU B 1 33 ? -5.617 3.023 6.82 1 98.62 33 LEU B C 1
ATOM 1502 O O . LEU B 1 33 ? -6.152 1.953 6.527 1 98.62 33 LEU B O 1
ATOM 1506 N N . TYR B 1 34 ? -5.246 3.902 5.922 1 98.5 34 TYR B N 1
ATOM 1507 C CA . TYR B 1 34 ? -5.156 3.598 4.496 1 98.5 34 TYR B CA 1
ATOM 1508 C C . TYR B 1 34 ? -3.801 4.004 3.936 1 98.5 34 TYR B C 1
ATOM 1510 O O . TYR B 1 34 ? -3.166 4.934 4.438 1 98.5 34 TYR B O 1
ATOM 1518 N N . VAL B 1 35 ? -3.385 3.287 2.912 1 98.5 35 VAL B N 1
ATOM 1519 C CA . VAL B 1 35 ? -2.121 3.557 2.234 1 98.5 35 VAL B CA 1
ATOM 1520 C C . VAL B 1 35 ? -2.371 3.77 0.743 1 98.5 35 VAL B C 1
ATOM 1522 O O . VAL B 1 35 ? -3.4 3.348 0.212 1 98.5 35 VAL B O 1
ATOM 1525 N N . ALA B 1 36 ? -1.451 4.453 0.058 1 97.56 36 ALA B N 1
ATOM 1526 C CA . ALA B 1 36 ? -1.596 4.734 -1.368 1 97.56 36 ALA B CA 1
ATOM 1527 C C . ALA B 1 36 ? -1.637 3.443 -2.182 1 97.56 36 ALA B C 1
ATOM 1529 O O . ALA B 1 36 ? -0.964 2.467 -1.841 1 97.56 36 ALA B O 1
ATOM 1530 N N . PRO B 1 37 ? -2.439 3.441 -3.266 1 96.88 37 PRO B N 1
ATOM 1531 C CA . PRO B 1 37 ? -3.309 4.539 -3.697 1 96.88 37 PRO B CA 1
ATOM 1532 C C . PRO B 1 37 ? -4.652 4.547 -2.971 1 96.88 37 PRO B C 1
ATOM 1534 O O . PRO B 1 37 ? -5.32 3.514 -2.889 1 96.88 37 PRO B O 1
ATOM 1537 N N . PHE B 1 38 ? -5.035 5.648 -2.41 1 98.25 38 PHE B N 1
ATOM 1538 C CA . PHE B 1 38 ? -6.293 5.898 -1.717 1 98.25 38 PHE B CA 1
ATOM 1539 C C . PHE B 1 38 ? -6.73 7.348 -1.894 1 98.25 38 PHE B C 1
ATOM 1541 O O . PHE B 1 38 ? -6.004 8.273 -1.518 1 98.25 38 PHE B O 1
ATOM 1548 N N . ASP B 1 39 ? -7.891 7.57 -2.473 1 98.31 39 ASP B N 1
ATOM 1549 C CA . ASP B 1 39 ? -8.305 8.93 -2.814 1 98.31 39 ASP B CA 1
ATOM 1550 C C . ASP B 1 39 ? -8.781 9.688 -1.577 1 98.31 39 ASP B C 1
ATOM 1552 O O . ASP B 1 39 ? -9.68 9.227 -0.87 1 98.31 39 ASP B O 1
ATOM 1556 N N . VAL B 1 40 ? -8.164 10.766 -1.331 1 98.62 40 VAL B N 1
ATOM 1557 C CA . VAL B 1 40 ? -8.664 11.797 -0.429 1 98.62 40 VAL B CA 1
ATOM 1558 C C . VAL B 1 40 ? -9.172 12.984 -1.238 1 98.62 40 VAL B C 1
ATOM 1560 O O . VAL B 1 40 ? -8.422 13.609 -1.987 1 98.62 40 VAL B O 1
ATOM 1563 N N . ARG B 1 41 ? -10.422 13.227 -1.091 1 98.38 41 ARG B N 1
ATOM 1564 C CA . ARG B 1 41 ? -11.109 14.203 -1.927 1 98.38 41 ARG B CA 1
ATOM 1565 C C . ARG B 1 41 ? -11.555 15.414 -1.107 1 98.38 41 ARG B C 1
ATOM 1567 O O . ARG B 1 41 ? -12.172 15.258 -0.051 1 98.38 41 ARG B O 1
ATOM 1574 N N . PHE B 1 42 ? -11.211 16.531 -1.594 1 97.69 42 PHE B N 1
ATOM 1575 C CA . PHE B 1 42 ? -11.555 17.781 -0.915 1 97.69 42 PHE B CA 1
ATOM 1576 C C . PHE B 1 42 ? -12.609 18.547 -1.698 1 97.69 42 PHE B C 1
ATOM 1578 O O . PHE B 1 42 ? -12.336 19.047 -2.793 1 97.69 42 PHE B O 1
ATOM 1585 N N . PRO B 1 43 ? -13.789 18.656 -1.138 1 95.06 43 PRO B N 1
ATOM 1586 C CA . PRO B 1 43 ? -14.852 19.391 -1.823 1 95.06 43 PRO B CA 1
ATOM 1587 C C . PRO B 1 43 ? -14.742 20.906 -1.63 1 95.06 43 PRO B C 1
ATOM 1589 O O . PRO B 1 43 ? -14.117 21.359 -0.672 1 95.06 43 PRO B O 1
ATOM 1592 N N . ASP B 1 44 ? -15.305 21.594 -2.584 1 92.31 44 ASP B N 1
ATOM 1593 C CA . ASP B 1 44 ? -15.438 23.031 -2.383 1 92.31 44 ASP B CA 1
ATOM 1594 C C . ASP B 1 44 ? -16.688 23.359 -1.572 1 92.31 44 ASP B C 1
ATOM 1596 O O . ASP B 1 44 ? -17.328 22.469 -1.01 1 92.31 44 ASP B O 1
ATOM 1600 N N . SER B 1 45 ? -16.938 24.672 -1.446 1 90.06 45 SER B N 1
ATOM 1601 C CA . SER B 1 45 ? -18.047 25.141 -0.616 1 90.06 45 SER B CA 1
ATOM 1602 C C . SER B 1 45 ? -19.391 24.641 -1.138 1 90.06 45 SER B C 1
ATOM 1604 O O . SER B 1 45 ? -20.359 24.578 -0.388 1 90.06 45 SER B O 1
ATOM 1606 N N . ASN B 1 46 ? -19.516 24.25 -2.365 1 91.56 46 ASN B N 1
ATOM 1607 C CA . ASN B 1 46 ? -20.75 23.766 -2.967 1 91.56 46 ASN B CA 1
ATOM 1608 C C . ASN B 1 46 ? -20.797 22.234 -3.004 1 91.56 46 ASN B C 1
ATOM 1610 O O . ASN B 1 46 ? -21.703 21.656 -3.607 1 91.56 46 ASN B O 1
ATOM 1614 N N . GLY B 1 47 ? -19.75 21.609 -2.48 1 89.56 47 GLY B N 1
ATOM 1615 C CA . GLY B 1 47 ? -19.734 20.156 -2.4 1 89.56 47 GLY B CA 1
ATOM 1616 C C . GLY B 1 47 ? -19.094 19.5 -3.607 1 89.56 47 GLY B C 1
ATOM 1617 O O . GLY B 1 47 ? -19 18.266 -3.672 1 89.56 47 GLY B O 1
ATOM 1618 N N . LYS B 1 48 ? -18.688 20.234 -4.562 1 93.56 48 LYS B N 1
ATOM 1619 C CA . LYS B 1 48 ? -18.016 19.703 -5.75 1 93.56 48 LYS B CA 1
ATOM 1620 C C . LYS B 1 48 ? -16.562 19.375 -5.465 1 93.56 48 LYS B C 1
ATOM 1622 O O . LYS B 1 48 ? -15.836 20.188 -4.879 1 93.56 48 LYS B O 1
ATOM 1627 N N . ILE B 1 49 ? -16.125 18.219 -5.871 1 92.75 49 ILE B N 1
ATOM 1628 C CA . ILE B 1 49 ? -14.758 17.812 -5.613 1 92.75 49 ILE B CA 1
ATOM 1629 C C . ILE B 1 49 ? -13.789 18.672 -6.418 1 92.75 49 ILE B C 1
ATOM 1631 O O . ILE B 1 49 ? -13.852 18.703 -7.648 1 92.75 49 ILE B O 1
ATOM 1635 N N . LYS B 1 50 ? -12.961 19.312 -5.766 1 89.56 50 LYS B N 1
ATOM 1636 C CA . LYS B 1 50 ? -12.031 20.25 -6.395 1 89.56 50 LYS B CA 1
ATOM 1637 C C . LYS B 1 50 ? -10.641 19.641 -6.512 1 89.56 50 LYS B C 1
ATOM 1639 O O . LYS B 1 50 ? -9.93 19.875 -7.496 1 89.56 50 LYS B O 1
ATOM 1644 N N . THR B 1 51 ? -10.273 18.938 -5.477 1 95.12 51 THR B N 1
ATOM 1645 C CA . THR B 1 51 ? -8.914 18.406 -5.402 1 95.12 51 THR B CA 1
ATOM 1646 C C . THR B 1 51 ? -8.93 16.969 -4.891 1 95.12 51 THR B C 1
ATOM 1648 O O . THR B 1 51 ? -9.672 16.641 -3.959 1 95.12 51 THR B O 1
ATOM 1651 N N . VAL B 1 52 ? -8.227 16.125 -5.543 1 97.06 52 VAL B N 1
ATOM 1652 C CA . VAL B 1 52 ? -8.016 14.758 -5.102 1 97.06 52 VAL B CA 1
ATOM 1653 C C . VAL B 1 52 ? -6.52 14.5 -4.906 1 97.06 52 VAL B C 1
ATOM 1655 O O . VAL B 1 52 ? -5.703 14.906 -5.738 1 97.06 52 VAL B O 1
ATOM 1658 N N . VAL B 1 53 ? -6.18 13.977 -3.801 1 97.12 53 VAL B N 1
ATOM 1659 C CA . VAL B 1 53 ? -4.801 13.57 -3.549 1 97.12 53 VAL B CA 1
ATOM 1660 C C . VAL B 1 53 ? -4.762 12.109 -3.1 1 97.12 53 VAL B C 1
ATOM 1662 O O . VAL B 1 53 ? -5.789 11.547 -2.723 1 97.12 53 VAL B O 1
ATOM 1665 N N . GLN B 1 54 ? -3.617 11.547 -3.178 1 97.62 54 GLN B N 1
ATOM 1666 C CA . GLN B 1 54 ? -3.348 10.203 -2.684 1 97.62 54 GLN B CA 1
ATOM 1667 C C . GLN B 1 54 ? -2.119 10.188 -1.777 1 97.62 54 GLN B C 1
ATOM 1669 O O . GLN B 1 54 ? -1.02 9.844 -2.219 1 97.62 54 GLN B O 1
ATOM 1674 N N . PRO B 1 55 ? -2.34 10.531 -0.465 1 98.19 55 PRO B N 1
ATOM 1675 C CA . PRO B 1 55 ? -1.209 10.484 0.466 1 98.19 55 PRO B CA 1
ATOM 1676 C C . PRO B 1 55 ? -0.605 9.086 0.592 1 98.19 55 PRO B C 1
ATOM 1678 O O . PRO B 1 55 ? -1.288 8.094 0.344 1 98.19 55 PRO B O 1
ATOM 1681 N N . ASP B 1 56 ? 0.643 9.039 1.008 1 98.38 56 ASP B N 1
ATOM 1682 C CA . ASP B 1 56 ? 1.278 7.738 1.193 1 98.38 56 ASP B CA 1
ATOM 1683 C C . ASP B 1 56 ? 0.594 6.949 2.307 1 98.38 56 ASP B C 1
ATOM 1685 O O . ASP B 1 56 ? 0.389 5.738 2.18 1 98.38 56 ASP B O 1
ATOM 1689 N N . LEU B 1 57 ? 0.334 7.566 3.393 1 98.88 57 LEU B N 1
ATOM 1690 C CA . LEU B 1 57 ? -0.496 7.02 4.461 1 98.88 57 LEU B CA 1
ATOM 1691 C C . LEU B 1 57 ? -1.481 8.062 4.973 1 98.88 57 LEU B C 1
ATOM 1693 O O . LEU B 1 57 ? -1.185 9.258 4.961 1 98.88 57 LEU B O 1
ATOM 1697 N N . CYS B 1 58 ? -2.629 7.625 5.426 1 98.88 58 CYS B N 1
ATOM 1698 C CA . CYS B 1 58 ? -3.531 8.531 6.125 1 98.88 58 CYS B CA 1
ATOM 1699 C C . CYS B 1 58 ? -4.395 7.777 7.129 1 98.88 58 CYS B C 1
ATOM 1701 O O . CYS B 1 58 ? -4.645 6.582 6.965 1 98.88 58 CYS B O 1
ATOM 1703 N N . VAL B 1 59 ? -4.738 8.453 8.156 1 98.94 59 VAL B N 1
ATOM 1704 C CA . VAL B 1 59 ? -5.574 7.926 9.234 1 98.94 59 VAL B CA 1
ATOM 1705 C C . VAL B 1 59 ? -6.875 8.719 9.305 1 98.94 59 VAL B C 1
ATOM 1707 O O . VAL B 1 59 ? -6.855 9.953 9.352 1 98.94 59 VAL B O 1
ATOM 1710 N N . ILE B 1 60 ? -7.961 8.047 9.25 1 98.81 60 ILE B N 1
ATOM 1711 C CA . ILE B 1 60 ? -9.281 8.648 9.32 1 98.81 60 ILE B CA 1
ATOM 1712 C C . ILE B 1 60 ? -10.039 8.102 10.531 1 98.81 60 ILE B C 1
ATOM 1714 O O . ILE B 1 60 ? -10.227 6.887 10.656 1 98.81 60 ILE B O 1
ATOM 1718 N N . CYS B 1 61 ? -10.531 8.969 11.406 1 98.62 61 CYS B N 1
ATOM 1719 C CA . CYS B 1 61 ? -11.203 8.523 12.625 1 98.62 61 CYS B CA 1
ATOM 1720 C C . CYS B 1 61 ? -12.711 8.633 12.484 1 98.62 61 CYS B C 1
ATOM 1722 O O . CYS B 1 61 ? -13.453 7.898 13.148 1 98.62 61 CYS B O 1
ATOM 1724 N N . ASP B 1 62 ? -13.219 9.547 11.672 1 98.44 62 ASP B N 1
ATOM 1725 C CA . ASP B 1 62 ? -14.656 9.719 11.438 1 98.44 62 ASP B CA 1
ATOM 1726 C C . ASP B 1 62 ? -15.117 8.883 10.25 1 98.44 62 ASP B C 1
ATOM 1728 O O . ASP B 1 62 ? -14.906 9.266 9.094 1 98.44 62 ASP B O 1
ATOM 1732 N N . SER B 1 63 ? -15.797 7.836 10.469 1 97.12 63 SER B N 1
ATOM 1733 C CA . SER B 1 63 ? -16.219 6.914 9.422 1 97.12 63 SER B CA 1
ATOM 1734 C C . SER B 1 63 ? -17.188 7.578 8.461 1 97.12 63 SER B C 1
ATOM 1736 O O . SER B 1 63 ? -17.406 7.09 7.348 1 97.12 63 SER B O 1
ATOM 1738 N N . ASN B 1 64 ? -17.812 8.656 8.859 1 97.75 64 ASN B N 1
ATOM 1739 C CA . ASN B 1 64 ? -18.719 9.383 7.973 1 97.75 64 ASN B CA 1
ATOM 1740 C C . ASN B 1 64 ? -17.984 10.016 6.801 1 97.75 64 ASN B C 1
ATOM 1742 O O . ASN B 1 64 ? -18.594 10.406 5.809 1 97.75 64 ASN B O 1
ATOM 1746 N N . LYS B 1 65 ? -16.672 10.062 6.93 1 98.31 65 LYS B N 1
ATOM 1747 C CA . LYS B 1 65 ? -15.867 10.648 5.863 1 98.31 65 LYS B CA 1
ATOM 1748 C C . LYS B 1 65 ? -15.461 9.586 4.84 1 98.31 65 LYS B C 1
ATOM 1750 O O . LYS B 1 65 ? -14.789 9.898 3.855 1 98.31 65 LYS B O 1
ATOM 1755 N N . LEU B 1 66 ? -15.875 8.383 5.062 1 98.5 66 LEU B N 1
ATOM 1756 C CA . LEU B 1 66 ? -15.477 7.293 4.184 1 98.5 66 LEU B CA 1
ATOM 1757 C C . LEU B 1 66 ? -16.641 6.828 3.326 1 98.5 66 LEU B C 1
ATOM 1759 O O . LEU B 1 66 ? -17.703 6.492 3.85 1 98.5 66 LEU B O 1
ATOM 1763 N N . ASP B 1 67 ? -16.453 6.82 2.049 1 98 67 ASP B N 1
ATOM 1764 C CA . ASP B 1 67 ? -17.438 6.242 1.127 1 98 67 ASP B CA 1
ATOM 1765 C C . ASP B 1 67 ? -16.766 5.234 0.188 1 98 67 ASP B C 1
ATOM 1767 O O . ASP B 1 67 ? -15.633 4.816 0.42 1 98 67 ASP B O 1
ATOM 1771 N N . GLU B 1 68 ? -17.391 4.781 -0.802 1 96.81 68 GLU B N 1
ATOM 1772 C CA . GLU B 1 68 ? -16.891 3.711 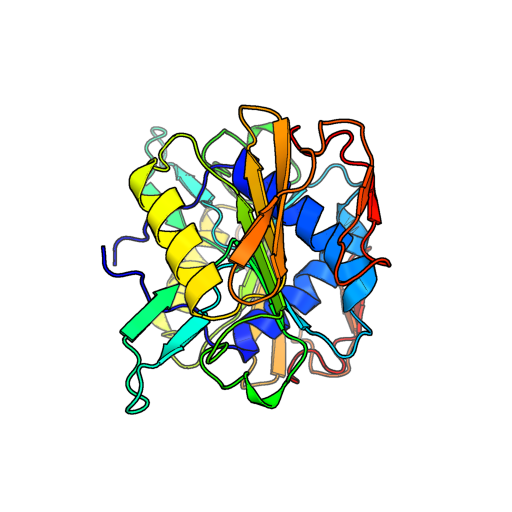-1.662 1 96.81 68 GLU B CA 1
ATOM 1773 C C . GLU B 1 68 ? -15.625 4.133 -2.396 1 96.81 68 GLU B C 1
ATOM 1775 O O . GLU B 1 68 ? -14.789 3.295 -2.73 1 96.81 68 GLU B O 1
ATOM 1780 N N . LYS B 1 69 ? -15.453 5.453 -2.529 1 96.69 69 LYS B N 1
ATOM 1781 C CA . LYS B 1 69 ? -14.367 5.965 -3.357 1 96.69 69 LYS B CA 1
ATOM 1782 C C . LYS B 1 69 ? -13.164 6.359 -2.504 1 96.69 69 LYS B C 1
ATOM 1784 O O . LYS B 1 69 ? -12.07 6.578 -3.027 1 96.69 69 LYS B O 1
ATOM 1789 N N . GLY B 1 70 ? -13.367 6.52 -1.211 1 98.12 70 GLY B N 1
ATOM 1790 C CA . GLY B 1 70 ? -12.281 6.93 -0.336 1 98.12 70 GLY B CA 1
ATOM 1791 C C . GLY B 1 70 ? -12.727 7.867 0.771 1 98.12 70 GLY B C 1
ATOM 1792 O O . GLY B 1 70 ? -13.75 7.633 1.416 1 98.12 70 GLY B O 1
ATOM 1793 N N . CYS B 1 71 ? -11.922 8.805 1.032 1 98.69 71 CYS B N 1
ATOM 1794 C CA . CYS B 1 71 ? -12.18 9.758 2.104 1 98.69 71 CYS B CA 1
ATOM 1795 C C . CYS B 1 71 ? -12.656 11.094 1.54 1 98.69 71 CYS B C 1
ATOM 1797 O O . CYS B 1 71 ? -12.055 11.625 0.607 1 98.69 71 CYS B O 1
ATOM 1799 N N . ILE B 1 72 ? -13.727 11.594 2.006 1 98.25 72 ILE B N 1
ATOM 1800 C CA . ILE B 1 72 ? -14.195 12.938 1.668 1 98.25 72 ILE B CA 1
ATOM 1801 C C . ILE B 1 72 ? -13.906 13.891 2.824 1 98.25 72 ILE B C 1
ATOM 1803 O O . ILE B 1 72 ? -14.375 13.68 3.945 1 98.25 72 ILE B O 1
ATOM 1807 N N . GLY B 1 73 ? -13.102 14.922 2.539 1 97.75 73 GLY B N 1
ATOM 1808 C CA . GLY B 1 73 ? -12.648 15.828 3.582 1 97.75 73 GLY B CA 1
ATOM 1809 C C . GLY B 1 73 ? -11.297 15.453 4.156 1 97.75 73 GLY B C 1
ATOM 1810 O O . GLY B 1 73 ? -10.586 14.617 3.596 1 97.75 73 GLY B O 1
ATOM 1811 N N . ALA B 1 74 ? -10.93 16.094 5.273 1 98.5 74 ALA B N 1
ATOM 1812 C CA . ALA B 1 74 ? -9.578 16 5.816 1 98.5 74 ALA B CA 1
ATOM 1813 C C . ALA B 1 74 ? -9.398 14.727 6.637 1 98.5 74 ALA B C 1
ATOM 1815 O O . ALA B 1 74 ? -10.156 14.469 7.574 1 98.5 74 ALA B O 1
ATOM 1816 N N . PRO B 1 75 ? -8.422 13.875 6.355 1 98.88 75 PRO B N 1
ATOM 1817 C CA . PRO B 1 75 ? -7.98 12.867 7.324 1 98.88 75 PRO B CA 1
ATOM 1818 C C . PRO B 1 75 ? -7.48 13.477 8.625 1 98.88 75 PRO B C 1
ATOM 1820 O O . PRO B 1 75 ? -7.227 14.688 8.688 1 98.88 75 PRO B O 1
ATOM 1823 N N . ASP B 1 76 ? -7.328 12.641 9.609 1 98.94 76 ASP B N 1
ATOM 1824 C CA . ASP B 1 76 ? -6.824 13.109 10.898 1 98.94 76 ASP B CA 1
ATOM 1825 C C . ASP B 1 76 ? -5.301 13.18 10.898 1 98.94 76 ASP B C 1
ATOM 1827 O O . ASP B 1 76 ? -4.711 13.984 11.633 1 98.94 76 ASP B O 1
ATOM 1831 N N . LEU B 1 77 ? -4.672 12.344 10.133 1 98.94 77 LEU B N 1
ATOM 1832 C CA . LEU B 1 77 ? -3.221 12.305 9.977 1 98.94 77 LEU B CA 1
ATOM 1833 C C . LEU B 1 77 ? -2.842 11.906 8.555 1 98.94 77 LEU B C 1
ATOM 1835 O O . LEU B 1 77 ? -3.436 10.992 7.977 1 98.94 77 LEU B O 1
ATOM 1839 N N . ILE B 1 78 ? -1.93 12.664 7.922 1 98.94 78 ILE B N 1
ATOM 1840 C CA . ILE B 1 78 ? -1.393 12.344 6.602 1 98.94 78 ILE B CA 1
ATOM 1841 C C . ILE B 1 78 ? 0.126 12.211 6.684 1 98.94 78 ILE B C 1
ATOM 1843 O O . ILE B 1 78 ? 0.793 12.992 7.355 1 98.94 78 ILE B O 1
ATOM 1847 N N . VAL B 1 79 ? 0.673 11.227 6.043 1 98.94 79 VAL B N 1
ATOM 1848 C CA . VAL B 1 79 ? 2.109 11.055 5.863 1 98.94 79 VAL B CA 1
ATOM 1849 C C . VAL B 1 79 ? 2.461 11.148 4.379 1 98.94 79 VAL B C 1
ATOM 1851 O O . VAL B 1 79 ? 1.821 10.5 3.543 1 98.94 79 VAL B O 1
ATOM 1854 N N . GLU B 1 80 ? 3.443 11.969 4.043 1 98.69 80 GLU B N 1
ATOM 1855 C CA . GLU B 1 80 ? 4.062 12.016 2.721 1 98.69 80 GLU B CA 1
ATOM 1856 C C . GLU B 1 80 ? 5.523 11.586 2.779 1 98.69 80 GLU B C 1
ATOM 1858 O O . GLU B 1 80 ? 6.281 12.047 3.633 1 98.69 80 GLU B O 1
ATOM 1863 N N . ILE B 1 81 ? 5.867 10.711 1.949 1 98.5 81 ILE B N 1
ATOM 1864 C CA . ILE B 1 81 ? 7.254 10.289 1.792 1 98.5 81 ILE B CA 1
ATOM 1865 C C . ILE B 1 81 ? 7.844 10.906 0.529 1 98.5 81 ILE B C 1
ATOM 1867 O O . ILE B 1 81 ? 7.398 10.617 -0.583 1 98.5 81 ILE B O 1
ATOM 1871 N N . LEU B 1 82 ? 8.789 11.688 0.671 1 97.06 82 LEU B N 1
ATOM 1872 C CA . LEU B 1 82 ? 9.32 12.445 -0.456 1 97.06 82 LEU B CA 1
ATOM 1873 C C . LEU B 1 82 ? 10.258 11.594 -1.299 1 97.06 82 LEU B C 1
ATOM 1875 O O . LEU B 1 82 ? 10.883 10.656 -0.786 1 97.06 82 LEU B O 1
ATOM 1879 N N . SER B 1 83 ? 10.242 11.875 -2.541 1 92.19 83 SER B N 1
ATOM 1880 C CA . SER B 1 83 ? 11.195 11.297 -3.488 1 92.19 83 SER B CA 1
ATOM 1881 C C . SER B 1 83 ? 12.094 12.367 -4.094 1 92.19 83 SER B C 1
ATOM 1883 O O . SER B 1 83 ? 11.781 13.555 -4.027 1 92.19 83 SER B O 1
ATOM 1885 N N . PRO B 1 84 ? 13.273 11.984 -4.609 1 85.19 84 PRO B N 1
ATOM 1886 C CA . PRO B 1 84 ? 14.172 12.969 -5.211 1 85.19 84 PRO B CA 1
ATOM 1887 C C . PRO B 1 84 ? 13.492 13.812 -6.289 1 85.19 84 PRO B C 1
ATOM 1889 O O . PRO B 1 84 ? 13.898 14.953 -6.527 1 85.19 84 PRO B O 1
ATOM 1892 N N . GLY B 1 85 ? 12.422 13.406 -6.867 1 81.44 85 GLY B N 1
ATOM 1893 C CA . GLY B 1 85 ? 11.758 14.133 -7.938 1 81.44 85 GLY B CA 1
ATOM 1894 C C . GLY B 1 85 ? 10.656 15.055 -7.438 1 81.44 85 GLY B C 1
ATOM 1895 O O . GLY B 1 85 ? 10.07 15.805 -8.219 1 81.44 85 GLY B O 1
ATOM 1896 N N . ASN B 1 86 ? 10.43 15.047 -6.145 1 85.19 86 ASN B N 1
ATOM 1897 C CA . ASN B 1 86 ? 9.414 15.945 -5.609 1 85.19 86 ASN B CA 1
ATOM 1898 C C . ASN B 1 86 ? 9.867 17.406 -5.688 1 85.19 86 ASN B C 1
ATOM 1900 O O . ASN B 1 86 ? 10.953 17.75 -5.215 1 85.19 86 ASN B O 1
ATOM 1904 N N . SER B 1 87 ? 9.039 18.156 -6.215 1 85.81 87 SER B N 1
ATOM 1905 C CA . SER B 1 87 ? 9.391 19.562 -6.344 1 85.81 87 SER B CA 1
ATOM 1906 C C . SER B 1 87 ? 9.039 20.344 -5.078 1 85.81 87 SER B C 1
ATOM 1908 O O . SER B 1 87 ? 8.109 19.969 -4.355 1 85.81 87 SER B O 1
ATOM 1910 N N . LYS B 1 88 ? 9.781 21.375 -4.848 1 87.5 88 LYS B N 1
ATOM 1911 C CA . LYS B 1 88 ? 9.484 22.266 -3.725 1 87.5 88 LYS B CA 1
ATOM 1912 C C . LYS B 1 88 ? 8.078 22.844 -3.836 1 87.5 88 LYS B C 1
ATOM 1914 O O . LYS B 1 88 ? 7.375 22.984 -2.832 1 87.5 88 LYS B O 1
ATOM 1919 N N . ARG B 1 89 ? 7.75 23.109 -5.008 1 91.31 89 ARG B N 1
ATOM 1920 C CA . ARG B 1 89 ? 6.426 23.672 -5.254 1 91.31 89 ARG B CA 1
ATOM 1921 C C . ARG B 1 89 ? 5.332 22.672 -4.887 1 91.31 89 ARG B C 1
ATOM 1923 O O . ARG B 1 89 ? 4.355 23.031 -4.223 1 91.31 89 ARG B O 1
ATOM 1930 N N . GLU B 1 90 ? 5.469 21.406 -5.242 1 91.06 90 GLU B N 1
ATOM 1931 C CA . GLU B 1 90 ? 4.492 20.375 -4.922 1 91.06 90 GLU B CA 1
ATOM 1932 C C . GLU B 1 90 ? 4.375 20.172 -3.416 1 91.06 90 GLU B C 1
ATOM 1934 O O . GLU B 1 90 ? 3.273 20 -2.891 1 91.06 90 GLU B O 1
ATOM 1939 N N . MET B 1 91 ? 5.461 20.312 -2.807 1 92.44 91 MET B N 1
ATOM 1940 C CA . MET B 1 91 ? 5.477 20.141 -1.355 1 92.44 91 MET B CA 1
ATOM 1941 C C . MET B 1 91 ? 4.75 21.297 -0.67 1 92.44 91 MET B C 1
ATOM 1943 O O . MET B 1 91 ? 3.975 21.078 0.262 1 92.44 91 MET B O 1
ATOM 1947 N N . LYS B 1 92 ? 5.062 22.469 -1.155 1 95.44 92 LYS B N 1
ATOM 1948 C CA . LYS B 1 92 ? 4.406 23.656 -0.609 1 95.44 92 LYS B CA 1
ATOM 1949 C C . LYS B 1 92 ? 2.9 23.609 -0.857 1 95.44 92 LYS B C 1
ATOM 1951 O O . LYS B 1 92 ? 2.109 23.922 0.036 1 95.44 92 LYS B O 1
ATOM 1956 N N . ASP B 1 93 ? 2.504 23.234 -2.057 1 96.06 93 ASP B N 1
ATOM 1957 C CA . ASP B 1 93 ? 1.091 23.125 -2.414 1 96.06 93 ASP B CA 1
ATOM 1958 C C . ASP B 1 93 ? 0.363 22.141 -1.498 1 96.06 93 ASP B C 1
ATOM 1960 O O . ASP B 1 93 ? -0.742 22.422 -1.029 1 96.06 93 ASP B O 1
ATOM 1964 N N . LYS B 1 94 ? 0.99 21.047 -1.217 1 97.25 94 LYS B N 1
ATOM 1965 C CA . LYS B 1 94 ? 0.366 20.062 -0.342 1 97.25 94 LYS B CA 1
ATOM 1966 C C . LYS B 1 94 ? 0.285 20.578 1.094 1 97.25 94 LYS B C 1
ATOM 1968 O O . LYS B 1 94 ? -0.727 20.375 1.771 1 97.25 94 LYS B O 1
ATOM 1973 N N . TYR B 1 95 ? 1.312 21.203 1.473 1 98 95 TYR B N 1
ATOM 1974 C CA . TYR B 1 95 ? 1.332 21.812 2.803 1 98 95 TYR B CA 1
ATOM 1975 C C . TYR B 1 95 ? 0.165 22.766 2.984 1 98 95 TYR B C 1
ATOM 1977 O O . TYR B 1 95 ? -0.601 22.656 3.945 1 98 95 TYR B O 1
ATOM 1985 N N . GLU B 1 96 ? 0.048 23.641 2.066 1 98.25 96 GLU B N 1
ATOM 1986 C CA . GLU B 1 96 ? -1.007 24.656 2.133 1 98.25 96 GLU B CA 1
ATOM 1987 C C . GLU B 1 96 ? -2.389 24.016 2.027 1 98.25 96 GLU B C 1
ATOM 1989 O O . GLU B 1 96 ? -3.312 24.391 2.748 1 98.25 96 GLU B O 1
ATOM 1994 N N . LEU B 1 97 ? -2.512 23.078 1.171 1 98 97 LEU B N 1
ATOM 1995 C CA . LEU B 1 97 ? -3.775 22.359 0.987 1 98 97 LEU B CA 1
ATOM 1996 C C . LEU B 1 97 ? -4.203 21.672 2.279 1 98 97 LEU B C 1
ATOM 1998 O O . LEU B 1 97 ? -5.336 21.844 2.732 1 98 97 LEU B O 1
ATOM 2002 N N . TYR B 1 98 ? -3.287 20.875 2.883 1 98.75 98 TYR B N 1
ATOM 2003 C CA . TYR B 1 98 ? -3.609 20.109 4.082 1 98.75 98 TYR B CA 1
ATOM 2004 C C . TYR B 1 98 ? -3.92 21.031 5.254 1 98.75 98 TYR B C 1
ATOM 2006 O O . TYR B 1 98 ? -4.84 20.766 6.031 1 98.75 98 TYR B O 1
ATOM 2014 N N . GLN B 1 99 ? -3.178 22.141 5.293 1 98.75 99 GLN B N 1
ATOM 2015 C CA . GLN B 1 99 ? -3.453 23.141 6.324 1 98.75 99 GLN B CA 1
ATOM 2016 C C . GLN B 1 99 ? -4.844 23.734 6.148 1 98.75 99 GLN B C 1
ATOM 2018 O O . GLN B 1 99 ? -5.637 23.766 7.094 1 98.75 99 GLN B O 1
ATOM 2023 N N . GLU B 1 100 ? -5.156 24.172 4.949 1 97.69 100 GLU B N 1
ATOM 2024 C CA . GLU B 1 100 ? -6.418 24.828 4.641 1 97.69 100 GLU B CA 1
ATOM 2025 C C . GLU B 1 100 ? -7.602 23.891 4.852 1 97.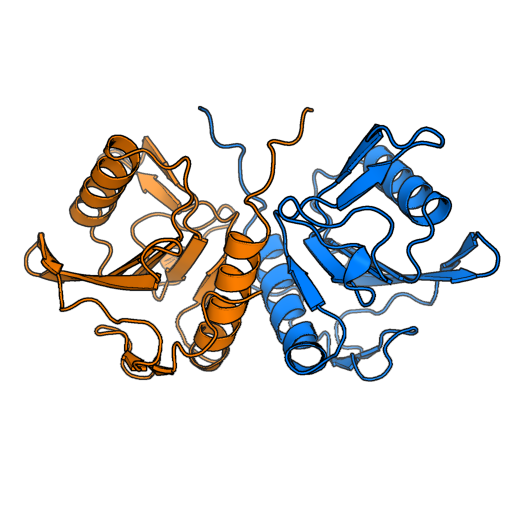69 100 GLU B C 1
ATOM 2027 O O . GLU B 1 100 ? -8.672 24.312 5.301 1 97.69 100 GLU B O 1
ATOM 2032 N N . GLN B 1 101 ? -7.414 22.625 4.574 1 97.81 101 GLN B N 1
ATOM 2033 C CA . GLN B 1 101 ? -8.508 21.656 4.613 1 97.81 101 GLN B CA 1
ATOM 2034 C C . GLN B 1 101 ? -8.695 21.094 6.02 1 97.81 101 GLN B C 1
ATOM 2036 O O . GLN B 1 101 ? -9.688 20.406 6.289 1 97.81 101 GLN B O 1
ATOM 2041 N N . GLY B 1 102 ? -7.691 21.297 6.898 1 98.38 102 GLY B N 1
ATOM 2042 C CA . GLY B 1 102 ? -7.898 20.969 8.297 1 98.38 102 GLY B CA 1
ATOM 2043 C C . GLY B 1 102 ? -7.344 19.625 8.688 1 98.38 102 GLY B C 1
ATOM 2044 O O . GLY B 1 102 ? -7.852 18.984 9.609 1 98.38 102 GLY B O 1
ATOM 2045 N N . VAL B 1 103 ? -6.355 19.141 7.98 1 98.88 103 VAL B N 1
ATOM 2046 C CA . VAL B 1 103 ? -5.664 17.922 8.414 1 98.88 103 VAL B CA 1
ATOM 2047 C C . VAL B 1 103 ? -4.965 18.188 9.75 1 98.88 103 VAL B C 1
ATOM 2049 O O . VAL B 1 103 ? -4.09 19.047 9.844 1 98.88 103 VAL B O 1
ATOM 2052 N N . SER B 1 104 ? -5.266 17.422 10.711 1 98.81 104 SER B N 1
ATOM 2053 C CA . SER B 1 104 ? -4.863 17.719 12.086 1 98.81 104 SER B CA 1
ATOM 2054 C C . SER B 1 104 ? -3.361 17.516 12.273 1 98.81 104 SER B C 1
ATOM 2056 O O . SER B 1 104 ? -2.719 18.266 13.016 1 98.81 104 SER B O 1
ATOM 2058 N N . GLU B 1 105 ? -2.803 16.484 11.695 1 98.94 105 GLU B N 1
ATOM 2059 C CA . GLU B 1 105 ? -1.378 16.188 11.812 1 98.94 105 GLU B CA 1
ATOM 2060 C C . GLU B 1 105 ? -0.802 15.734 10.469 1 98.94 105 GLU B C 1
ATOM 2062 O O . GLU B 1 105 ? -1.405 14.922 9.766 1 98.94 105 GLU B O 1
ATOM 2067 N N . TYR B 1 106 ? 0.36 16.391 10.102 1 98.94 106 TYR B N 1
ATOM 2068 C CA . TYR B 1 106 ? 0.983 16.188 8.797 1 98.94 106 TYR B CA 1
ATOM 2069 C C . TYR B 1 106 ? 2.459 15.836 8.953 1 98.94 106 TYR B C 1
ATOM 2071 O O . TYR B 1 106 ? 3.234 16.609 9.508 1 98.94 106 TYR B O 1
ATOM 2079 N N . TRP B 1 107 ? 2.85 14.555 8.469 1 98.94 107 TRP B N 1
ATOM 2080 C CA . TRP B 1 107 ? 4.23 14.094 8.5 1 98.94 107 TRP B CA 1
ATOM 2081 C C . TRP B 1 107 ? 4.867 14.188 7.117 1 98.94 107 TRP B C 1
ATOM 2083 O O . TRP B 1 107 ? 4.266 13.773 6.121 1 98.94 107 TRP B O 1
ATOM 2093 N N . ILE B 1 108 ? 6.02 14.75 7.102 1 98.69 108 ILE B N 1
ATOM 2094 C CA . ILE B 1 108 ? 6.852 14.695 5.906 1 98.69 108 ILE B CA 1
ATOM 2095 C C . ILE B 1 108 ? 8.094 13.852 6.176 1 98.69 108 ILE B C 1
ATOM 2097 O O . ILE B 1 108 ? 8.93 14.211 7.008 1 98.69 108 ILE B O 1
ATOM 2101 N N . VAL B 1 109 ? 8.188 12.742 5.504 1 98.75 109 VAL B N 1
ATOM 2102 C CA . VAL B 1 109 ? 9.352 11.867 5.59 1 98.75 109 VAL B CA 1
ATOM 2103 C C . VAL B 1 109 ? 10.344 12.219 4.484 1 98.75 109 VAL B C 1
ATOM 2105 O O . VAL B 1 109 ? 9.977 12.297 3.311 1 98.75 109 VAL B O 1
ATOM 2108 N N . ARG B 1 110 ? 11.539 12.469 4.848 1 97.56 110 ARG B N 1
ATOM 2109 C CA . ARG B 1 110 ? 12.594 12.828 3.904 1 97.56 110 ARG B CA 1
ATOM 2110 C C . ARG B 1 110 ? 13.703 11.781 3.904 1 97.56 110 ARG B C 1
ATOM 2112 O O . ARG B 1 110 ? 14.68 11.906 4.652 1 97.56 110 ARG B O 1
ATOM 2119 N N . PRO B 1 111 ? 13.648 10.859 3.021 1 97.88 111 PRO B N 1
ATOM 2120 C CA . PRO B 1 111 ? 14.625 9.773 3.008 1 97.88 111 PRO B CA 1
ATOM 2121 C C . PRO B 1 111 ? 16.047 10.273 2.793 1 97.88 111 PRO B C 1
ATOM 2123 O O . PRO B 1 111 ? 16.984 9.758 3.412 1 97.88 111 PRO B O 1
ATOM 2126 N N . GLU B 1 112 ? 16.25 11.258 1.941 1 95.38 112 GLU B N 1
ATOM 2127 C CA . GLU B 1 112 ? 17.578 11.773 1.649 1 95.38 112 GLU B CA 1
ATOM 2128 C C . GLU B 1 112 ? 18.219 12.398 2.889 1 95.38 112 GLU B C 1
ATOM 2130 O O . GLU B 1 112 ? 19.406 12.195 3.154 1 95.38 112 GLU B O 1
ATOM 2135 N N . GLU B 1 113 ? 17.438 13.125 3.664 1 96.38 113 GLU B N 1
ATOM 2136 C CA . GLU B 1 113 ? 17.922 13.781 4.879 1 96.38 113 GLU B CA 1
ATOM 2137 C C . GLU B 1 113 ? 17.75 12.875 6.098 1 96.38 113 GLU B C 1
ATOM 2139 O O . GLU B 1 113 ? 18.266 13.172 7.172 1 96.38 113 GLU B O 1
ATOM 2144 N N . GLN B 1 114 ? 17.062 11.82 5.949 1 98.06 114 GLN B N 1
ATOM 2145 C CA . GLN B 1 114 ? 16.797 10.789 6.949 1 98.06 114 GLN B CA 1
ATOM 2146 C C . GLN B 1 114 ? 16.156 11.391 8.203 1 98.06 114 GLN B C 1
ATOM 2148 O O . GLN B 1 114 ? 16.656 11.195 9.312 1 98.06 114 GLN B O 1
ATOM 2153 N N . HIS B 1 115 ? 15.047 12.047 8 1 97.88 115 HIS B N 1
ATOM 2154 C CA . HIS B 1 115 ? 14.289 12.547 9.141 1 97.88 115 HIS B CA 1
ATOM 2155 C C . HIS B 1 115 ? 12.805 12.664 8.797 1 97.88 115 HIS B C 1
ATOM 2157 O O . HIS B 1 115 ? 12.422 12.555 7.633 1 97.88 115 HIS B O 1
ATOM 2163 N N . ILE B 1 116 ? 12 12.812 9.812 1 98.81 116 ILE B N 1
ATOM 2164 C CA . ILE B 1 116 ? 10.562 13.055 9.742 1 98.81 116 ILE B CA 1
ATOM 2165 C C . ILE B 1 116 ? 10.234 14.422 10.336 1 98.81 116 ILE B C 1
ATOM 2167 O O . ILE B 1 116 ? 10.609 14.719 11.477 1 98.81 116 ILE B O 1
ATOM 2171 N N . GLN B 1 117 ? 9.609 15.266 9.539 1 98.62 117 GLN B N 1
ATOM 2172 C CA . GLN B 1 117 ? 9.055 16.516 10.031 1 98.62 117 GLN B CA 1
ATOM 2173 C C . GLN B 1 117 ? 7.566 16.375 10.336 1 98.62 117 GLN B C 1
ATOM 2175 O O . GLN B 1 117 ? 6.793 15.914 9.492 1 98.62 117 GLN B O 1
ATOM 2180 N N . ILE B 1 118 ? 7.195 16.781 11.555 1 98.81 118 ILE B N 1
ATOM 2181 C CA . ILE B 1 118 ? 5.797 16.688 11.969 1 98.81 118 ILE B CA 1
ATOM 2182 C C . ILE B 1 118 ? 5.215 18.094 12.102 1 98.81 118 ILE B C 1
ATOM 2184 O O . ILE B 1 118 ? 5.836 18.984 12.695 1 98.81 118 ILE B O 1
ATOM 2188 N N . TYR B 1 119 ? 4.094 18.297 11.484 1 98.88 119 TYR B N 1
ATOM 2189 C CA . TYR B 1 119 ? 3.291 19.5 11.648 1 98.88 119 TYR B CA 1
ATOM 2190 C C . TYR B 1 119 ? 1.964 19.188 12.328 1 98.88 119 TYR B C 1
ATOM 2192 O O . TYR B 1 119 ? 1.328 18.172 12.023 1 98.88 119 TYR B O 1
ATOM 2200 N N . VAL B 1 120 ? 1.523 20.047 13.266 1 98.81 120 VAL B N 1
ATOM 2201 C CA . VAL B 1 120 ? 0.238 19.922 13.945 1 98.81 120 VAL B CA 1
ATOM 2202 C C . VAL B 1 120 ? -0.601 21.172 13.703 1 98.81 120 VAL B C 1
ATOM 2204 O O . VAL B 1 120 ? -0.083 22.297 13.742 1 98.81 120 VAL B O 1
ATOM 2207 N N . LEU B 1 121 ? -1.859 20.969 13.375 1 98.81 121 LEU B N 1
ATOM 2208 C CA . LEU B 1 121 ? -2.75 22.094 13.109 1 98.81 121 LEU B CA 1
ATOM 2209 C C . LEU B 1 121 ? -3.236 22.719 14.414 1 98.81 121 LEU B C 1
ATOM 2211 O O . LEU B 1 121 ? -3.85 22.047 15.242 1 98.81 121 LEU B O 1
ATOM 2215 N N . GLU B 1 122 ? -2.949 23.922 14.594 1 98.25 122 GLU B N 1
ATOM 2216 C CA . GLU B 1 122 ? -3.406 24.719 15.727 1 98.25 122 GLU B CA 1
ATOM 2217 C C . GLU B 1 122 ? -3.98 26.047 15.266 1 98.25 122 GLU B C 1
ATOM 2219 O O . GLU B 1 122 ? -3.277 26.859 14.656 1 98.25 122 GLU B O 1
ATOM 2224 N N . ASN B 1 123 ? -5.23 26.297 15.555 1 97.56 123 ASN B N 1
ATOM 2225 C CA . ASN B 1 123 ? -5.914 27.531 15.195 1 97.56 123 ASN B CA 1
ATOM 2226 C C . ASN B 1 123 ? -5.773 27.828 13.711 1 97.56 123 ASN B C 1
ATOM 2228 O O . ASN B 1 123 ? -5.41 28.953 13.336 1 97.56 123 ASN B O 1
ATOM 2232 N N . GLY B 1 124 ? -5.859 26.828 12.945 1 97.75 124 GLY B N 1
ATOM 2233 C CA . GLY B 1 124 ? -5.91 26.984 11.5 1 97.75 124 GLY B CA 1
ATOM 2234 C C . GLY B 1 124 ? -4.539 27.078 10.859 1 97.75 124 GLY B C 1
ATOM 2235 O O . GLY B 1 124 ? -4.43 27.266 9.641 1 97.75 124 GLY B O 1
ATOM 2236 N N . ARG B 1 125 ? -3.486 26.781 11.703 1 98.5 125 ARG B N 1
ATOM 2237 C CA . ARG B 1 125 ? -2.127 26.859 11.18 1 98.5 125 ARG B CA 1
ATOM 2238 C C . ARG B 1 125 ? -1.295 25.672 11.633 1 98.5 125 ARG B C 1
ATOM 2240 O O . ARG B 1 125 ? -1.427 25.203 12.766 1 98.5 125 ARG B O 1
ATOM 2247 N N . TYR B 1 126 ? -0.392 25.25 10.742 1 98.62 126 TYR B N 1
ATOM 2248 C CA . TYR B 1 126 ? 0.526 24.188 11.109 1 98.62 126 TYR B CA 1
ATOM 2249 C C . TYR B 1 126 ? 1.658 24.719 11.984 1 98.62 126 TYR B C 1
ATOM 2251 O O . TYR B 1 126 ? 2.242 25.766 11.688 1 98.62 126 TYR B O 1
ATOM 2259 N N . ILE B 1 127 ? 1.906 24.062 13.023 1 98.56 127 ILE B N 1
ATOM 2260 C CA . ILE B 1 127 ? 3.084 24.266 13.859 1 98.56 127 ILE B CA 1
ATOM 2261 C C . ILE B 1 127 ? 4.027 23.078 13.727 1 98.56 127 ILE B C 1
ATOM 2263 O O . ILE B 1 127 ? 3.639 21.938 13.984 1 98.56 127 ILE B O 1
ATOM 2267 N N . GLY B 1 128 ? 5.215 23.391 13.32 1 98.06 128 GLY B N 1
ATOM 2268 C CA . GLY B 1 128 ? 6.203 22.328 13.188 1 98.06 128 GLY B CA 1
ATOM 2269 C C . GLY B 1 128 ? 6.902 22 14.484 1 98.06 128 GLY B C 1
ATOM 2270 O O . GLY B 1 128 ? 7.215 22.891 15.273 1 98.06 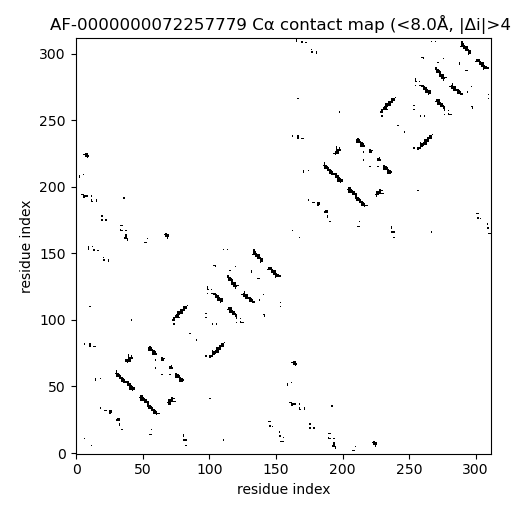128 GLY B O 1
ATOM 2271 N N . VAL B 1 129 ? 7.133 20.734 14.68 1 96.56 129 VAL B N 1
ATOM 2272 C CA . VAL B 1 129 ? 7.961 20.328 15.812 1 96.56 129 VAL B CA 1
ATOM 2273 C C . VAL B 1 129 ? 9.352 19.922 15.32 1 96.56 129 VAL B C 1
ATOM 2275 O O . VAL B 1 129 ? 9.586 19.844 14.117 1 96.56 129 VAL B O 1
ATOM 2278 N N . GLN B 1 130 ? 10.266 19.766 16.266 1 96.69 130 GLN B N 1
ATOM 2279 C CA . GLN B 1 130 ? 11.633 19.391 15.914 1 96.69 130 GLN B CA 1
ATOM 2280 C C . GLN B 1 130 ? 11.648 18.109 15.086 1 96.69 130 GLN B C 1
ATOM 2282 O O . GLN B 1 130 ? 10.977 17.125 15.43 1 96.69 130 GLN B O 1
ATOM 2287 N N . PRO B 1 131 ? 12.367 18.172 13.992 1 98.12 131 PRO B N 1
ATOM 2288 C CA . PRO B 1 131 ? 12.461 16.953 13.18 1 98.12 131 PRO B CA 1
ATOM 2289 C C . PRO B 1 131 ? 13 15.758 13.961 1 98.12 131 PRO B C 1
ATOM 2291 O O . PRO B 1 131 ? 13.883 15.914 14.805 1 98.12 131 PRO B O 1
ATOM 2294 N N . VAL B 1 132 ? 12.461 14.609 13.648 1 98.62 132 VAL B N 1
ATOM 2295 C CA . VAL B 1 132 ? 12.93 13.367 14.258 1 98.62 132 VAL B CA 1
ATOM 2296 C C . VAL B 1 132 ? 13.969 12.703 13.359 1 98.62 132 VAL B C 1
ATOM 2298 O O . VAL B 1 132 ? 13.648 12.258 12.25 1 98.62 132 VAL B O 1
ATOM 2301 N N . VAL B 1 133 ? 15.156 12.578 13.844 1 98.25 133 VAL B N 1
ATOM 2302 C CA . VAL B 1 133 ? 16.234 12.039 13.023 1 98.25 133 VAL B CA 1
ATOM 2303 C C . VAL B 1 133 ? 16.312 10.523 13.188 1 98.25 133 VAL B C 1
ATOM 2305 O O . VAL B 1 133 ? 15.789 9.969 14.156 1 98.25 133 VAL B O 1
ATOM 2308 N N . GLU B 1 134 ? 16.953 9.938 12.234 1 97.81 134 GLU B N 1
ATOM 2309 C CA . GLU B 1 134 ? 17.141 8.492 12.266 1 97.81 134 GLU B CA 1
ATOM 2310 C C . GLU B 1 134 ? 17.703 8.031 13.602 1 97.81 134 GLU B C 1
ATOM 2312 O O . GLU B 1 134 ? 18.641 8.641 14.125 1 97.81 134 GLU B O 1
ATOM 2317 N N . GLY B 1 135 ? 17.141 7.039 14.141 1 97.69 135 GLY B N 1
ATOM 2318 C CA . GLY B 1 135 ? 17.609 6.496 15.406 1 97.69 135 GLY B CA 1
ATOM 2319 C C . GLY B 1 135 ? 16.828 7.012 16.594 1 97.69 135 GLY B C 1
ATOM 2320 O O . GLY B 1 135 ? 16.891 6.426 17.688 1 97.69 135 GLY B O 1
ATOM 2321 N N . ASP B 1 136 ? 16.109 8.133 16.422 1 98.5 136 ASP B N 1
ATOM 2322 C CA . ASP B 1 136 ? 15.258 8.664 17.484 1 98.5 136 ASP B CA 1
ATOM 2323 C C . ASP B 1 136 ? 13.852 8.086 17.422 1 98.5 136 ASP B C 1
ATOM 2325 O O . ASP B 1 136 ? 13.461 7.508 16.406 1 98.5 136 ASP B O 1
ATOM 2329 N N . VAL B 1 137 ? 13.133 8.227 18.469 1 98.69 137 VAL B N 1
ATOM 2330 C CA . VAL B 1 137 ? 11.758 7.762 18.562 1 98.69 137 VAL B CA 1
ATOM 2331 C C . VAL B 1 137 ? 10.812 8.844 18.016 1 98.69 137 VAL B C 1
ATOM 2333 O O . VAL B 1 137 ? 10.898 10 18.422 1 98.69 137 VAL B O 1
ATOM 2336 N N . VAL B 1 138 ? 10.023 8.484 17.078 1 98.81 138 VAL B N 1
ATOM 2337 C CA . VAL B 1 138 ? 8.992 9.398 16.594 1 98.81 138 VAL B CA 1
ATOM 2338 C C . VAL B 1 138 ? 7.668 9.086 17.297 1 98.81 138 VAL B C 1
ATOM 2340 O O . VAL B 1 138 ? 7.312 7.918 17.484 1 98.81 138 VAL B O 1
ATOM 2343 N N . THR B 1 139 ? 6.992 10.062 17.766 1 98.81 139 THR B N 1
ATOM 2344 C CA . THR B 1 139 ? 5.699 9.938 18.422 1 98.81 139 THR B CA 1
ATOM 2345 C C . THR B 1 139 ? 4.695 10.938 17.844 1 98.81 139 THR B C 1
ATOM 2347 O O . THR B 1 139 ? 4.98 12.133 17.766 1 98.81 139 THR B O 1
ATOM 2350 N N . SER B 1 140 ? 3.572 10.422 17.359 1 98.81 140 SER B N 1
ATOM 2351 C CA . SER B 1 140 ? 2.496 11.312 16.922 1 98.81 140 SER B CA 1
ATOM 2352 C C . SER B 1 140 ? 1.996 12.18 18.062 1 98.81 140 SER B C 1
ATOM 2354 O O . SER B 1 140 ? 1.873 11.711 19.203 1 98.81 140 SER B O 1
ATOM 2356 N N . ILE B 1 141 ? 1.697 13.367 17.75 1 98.5 141 ILE B N 1
ATOM 2357 C CA . ILE B 1 141 ? 1.159 14.273 18.75 1 98.5 141 ILE B CA 1
ATOM 2358 C C . ILE B 1 141 ? -0.328 14 18.953 1 98.5 141 ILE B C 1
ATOM 2360 O O . ILE B 1 141 ? -0.8 13.922 20.094 1 98.5 141 ILE B O 1
ATOM 2364 N N . LYS B 1 142 ? -1.065 13.75 17.953 1 97.81 142 LYS B N 1
ATOM 2365 C CA . LYS B 1 142 ? -2.498 13.484 18 1 97.81 142 LYS B CA 1
ATOM 2366 C C . LYS B 1 142 ? -2.773 12.07 18.516 1 97.81 142 LYS B C 1
ATOM 2368 O O . LYS B 1 142 ? -3.781 11.836 19.188 1 97.81 142 LYS B O 1
ATOM 2373 N N . PHE B 1 143 ? -1.919 11.141 18.172 1 98.38 143 PHE B N 1
ATOM 2374 C CA . PHE B 1 143 ? -2.057 9.75 18.578 1 98.38 143 PHE B CA 1
ATOM 2375 C C . PHE B 1 143 ? -0.829 9.281 19.344 1 98.38 143 PHE B C 1
ATOM 2377 O O . PHE B 1 143 ? 0.01 8.555 18.812 1 98.38 143 PHE B O 1
ATOM 2384 N N . PRO B 1 144 ? -0.74 9.523 20.609 1 98.19 144 PRO B N 1
ATOM 2385 C CA . PRO B 1 144 ? 0.476 9.273 21.391 1 98.19 144 PRO B CA 1
ATOM 2386 C C . PRO B 1 144 ? 0.859 7.793 21.422 1 98.19 144 PRO B C 1
ATOM 2388 O O . PRO B 1 144 ? 2.021 7.457 21.656 1 98.19 144 PRO B O 1
ATOM 2391 N N . ALA B 1 145 ? -0.074 6.898 21.188 1 98.06 145 ALA B N 1
ATOM 2392 C CA . ALA B 1 145 ? 0.229 5.469 21.141 1 98.06 145 ALA B CA 1
ATOM 2393 C C . ALA B 1 145 ? 1.058 5.125 19.906 1 98.06 145 ALA B C 1
ATOM 2395 O O . ALA B 1 145 ? 1.699 4.074 19.844 1 98.06 145 ALA B O 1
ATOM 2396 N N . LEU B 1 146 ? 0.98 5.957 18.875 1 98.56 146 LEU B N 1
ATOM 2397 C CA . LEU B 1 146 ? 1.836 5.793 17.703 1 98.56 146 LEU B CA 1
ATOM 2398 C C . LEU B 1 146 ? 3.238 6.328 17.969 1 98.56 146 LEU B C 1
ATOM 2400 O O . LEU B 1 146 ? 3.502 7.516 17.781 1 98.56 146 LEU B O 1
ATOM 2404 N N . SER B 1 147 ? 4.074 5.508 18.5 1 98.81 147 SER B N 1
ATOM 2405 C CA . SER B 1 147 ? 5.434 5.812 18.922 1 98.81 147 SER B CA 1
ATOM 2406 C C . SER B 1 147 ? 6.387 4.672 18.578 1 98.81 147 SER B C 1
ATOM 2408 O O . SER B 1 147 ? 6.191 3.535 19.016 1 98.81 147 SER B O 1
ATOM 2410 N N . PHE B 1 148 ? 7.398 4.934 17.781 1 98.62 148 PHE B N 1
ATOM 2411 C CA . PHE B 1 148 ? 8.281 3.85 17.375 1 98.62 148 PHE B CA 1
ATOM 2412 C C . PHE B 1 148 ? 9.68 4.375 17.078 1 98.62 148 PHE B C 1
ATOM 2414 O O . PHE B 1 148 ? 9.859 5.555 16.781 1 98.62 148 PHE B O 1
ATOM 2421 N N . ASP B 1 149 ? 10.656 3.537 17.172 1 98.56 149 ASP B N 1
ATOM 2422 C CA . ASP B 1 149 ? 12.062 3.801 16.859 1 98.56 149 ASP B CA 1
ATOM 2423 C C . ASP B 1 149 ? 12.273 3.883 15.352 1 98.56 149 ASP B C 1
ATOM 2425 O O . ASP B 1 149 ? 11.758 3.057 14.594 1 98.56 149 ASP B O 1
ATOM 2429 N N . THR B 1 150 ? 13 4.93 14.883 1 98.62 150 THR B N 1
ATOM 2430 C CA . THR B 1 150 ? 13.172 5.105 13.445 1 98.62 150 THR B CA 1
ATOM 2431 C C . THR B 1 150 ? 14.461 4.445 12.969 1 98.62 150 THR B C 1
ATOM 2433 O O . THR B 1 150 ? 14.883 4.645 11.828 1 98.62 150 THR B O 1
ATOM 2436 N N . SER B 1 151 ? 15.133 3.67 13.859 1 98.12 151 SER B N 1
ATOM 2437 C CA . SER B 1 151 ? 16.312 2.928 13.438 1 98.12 151 SER B CA 1
ATOM 2438 C C . SER B 1 151 ? 16 2.014 12.258 1 98.12 151 SER B C 1
ATOM 2440 O O . SER B 1 151 ? 15.047 1.234 12.305 1 98.12 151 SER B O 1
ATOM 2442 N N . GLY B 1 152 ? 16.75 2.178 11.211 1 97 152 GLY B N 1
ATOM 2443 C CA . GLY B 1 152 ? 16.609 1.31 10.055 1 97 152 GLY B CA 1
ATOM 2444 C C . GLY B 1 152 ? 15.477 1.724 9.133 1 97 152 GLY B C 1
ATOM 2445 O O . GLY B 1 152 ? 15.195 1.05 8.141 1 97 152 GLY B O 1
ATOM 2446 N N . LEU B 1 153 ? 14.836 2.826 9.422 1 98.06 153 LEU B N 1
ATOM 2447 C CA . LEU B 1 153 ? 13.672 3.254 8.648 1 98.06 153 LEU B CA 1
ATOM 2448 C C . LEU B 1 153 ? 14.062 3.57 7.207 1 98.06 153 LEU B C 1
ATOM 2450 O O . LEU B 1 153 ? 13.273 3.361 6.285 1 98.06 153 LEU B O 1
ATOM 2454 N N . TYR B 1 154 ? 15.336 4.031 7.008 1 98 154 TYR B N 1
ATOM 2455 C CA . TYR B 1 154 ? 15.742 4.527 5.699 1 98 154 TYR B CA 1
ATOM 2456 C C . TYR B 1 154 ? 16.688 3.541 5.012 1 98 154 TYR B C 1
ATOM 2458 O O . TYR B 1 154 ? 17.422 3.912 4.098 1 98 154 TYR B O 1
ATOM 2466 N N . GLU B 1 155 ? 16.672 2.312 5.516 1 94.81 155 GLU B N 1
ATOM 2467 C CA . GLU B 1 155 ? 17.516 1.259 4.957 1 94.81 155 GLU B CA 1
ATOM 2468 C C . GLU B 1 155 ? 16.688 0.271 4.137 1 94.81 155 GLU B C 1
ATOM 2470 O O . GLU B 1 155 ? 15.531 0.007 4.457 1 94.81 155 GLU B O 1
ATOM 2475 N N . LEU B 1 156 ? 17.328 -0.188 3.102 1 92.81 156 LEU B N 1
ATOM 2476 C CA . LEU B 1 156 ? 16.719 -1.266 2.334 1 92.81 156 LEU B CA 1
ATOM 2477 C C . LEU B 1 156 ? 16.953 -2.613 3.01 1 92.81 156 LEU B C 1
ATOM 2479 O O . LEU B 1 156 ? 17.953 -2.807 3.693 1 92.81 156 LEU B O 1
#

Sequence (312 aa):
MAMSPAPNRLHQRISMKLTKAFLDVFDSHQCELYVAPFDVRFPDSNGKIKTVVQPDLCVICDSNKLDEKGCIGAPDLIVEILSPGNSKREMKDKYELYQEQGVSEYWIVRPEEQHIQIYVLENGRYIGVQPVVEGDVVTSIKFPALSFDTSGLYELMAMSPAPNRLHQRISMKLTKAFLDVFDSHQCELYVAPFDVRFPDSNGKIKTVVQPDLCVICDSNKLDEKGCIGAPDLIVEILSPGNSKREMKDKYELYQEQGVSEYWIVRPEEQHIQIYVLENGRYIGVQPVVEGDVVTSIKFPALSFDTSGLYEL

InterPro domains:
  IPR008538 Putative restriction endonuclease [PF05685] (2-147)
  IPR008538 Putative restriction endonuclease [cd06260] (2-149)
  IPR011335 Restriction endonuclease type II-like [SSF52980] (3-153)
  IPR012296 Nuclease, putative, TT1808 [G3DSA:3.90.1570.10] (1-153)

pLDDT: mean 95.74, std 7.43, range [37.34, 98.94]

Radius of gyration: 19.58 Å; Cα contacts (8 Å, |Δi|>4): 612; chains: 2; bounding box: 40×56×46 Å

Nearest PDB structures (foldseek):
  6okh-assembly1_B  TM=8.821E-01  e=1.295E-13  Leptospira borgpetersenii serovar Hardjo-bovis str. JB197
  3ot2-assembly1_B  TM=7.515E-01  e=9.742E-10  Trichormus variabilis ATCC 29413
  1wdj-assembly1_B  TM=7.022E-01  e=3.418E-08  Thermus thermophilus
  1wdj-assembly1_C  TM=7.463E-01  e=1.627E-07  Thermus thermophilus
  7mp3-assembly2_D  TM=4.387E-01  e=1.934E+00  Homo sapiens

Secondary structure (DSSP, 8-state):
--PPPPPPHHHHHHHHHHHHHHHHHHTTSSSEEEESS-EEEEE-TTS-EEEEE--SEEEE--GGGEETTEEES--SEEEEE--TT--HHHHHHHHHHHHHHT-SEEEEEETTTTEEEEEEEETTEEEEPPPEETTSEEE-SS-TT-EEE-TTTT--/--PPPPPPHHHHHHHHHHHHHHHHHHTTSSSEEEESS-EEEEE-TTS-EEEEE--SEEEE--GGGEETTEEES--SEEEEE--TT--HHHHHHHHHHHHHHT-SEEEEEETTTTEEEEEEEETTEEEE-PPEETTSEEE-SS-TT-EEE-TTTT--

Solvent-accessible surface area (backbone atoms only — not comparable to full-atom values): 17082 Å² total; per-residue (Å²): 127,86,75,74,82,47,58,41,34,62,56,50,50,33,51,50,55,50,48,53,57,49,44,77,56,31,72,89,41,84,34,44,75,49,49,34,61,38,32,34,30,37,54,46,98,84,63,49,77,72,46,74,46,57,48,50,30,35,31,39,59,59,69,88,31,53,51,67,62,26,34,55,48,58,39,48,29,39,33,40,70,56,54,95,81,60,47,71,64,59,52,50,53,48,50,52,48,40,36,73,58,53,29,40,28,42,37,41,34,34,61,92,79,39,33,36,39,42,30,36,52,52,95,77,35,68,45,73,52,82,64,36,43,64,61,37,68,44,60,42,83,92,46,64,79,45,56,48,69,33,60,69,50,83,53,130,128,86,75,74,83,47,59,41,34,64,56,50,49,33,50,50,55,49,47,52,59,49,44,77,55,31,73,89,40,84,33,43,76,49,50,33,61,38,33,35,30,36,53,45,98,85,64,49,75,74,46,75,46,57,49,50,29,37,33,38,59,61,68,87,30,52,52,65,63,27,34,55,48,57,41,49,30,40,33,40,70,58,54,95,82,60,47,70,66,59,52,49,52,48,50,52,48,40,36,75,59,55,29,41,28,41,36,41,35,34,60,92,79,39,34,36,38,42,28,38,52,52,96,77,35,69,44,73,50,81,65,37,43,66,62,37,68,44,60,43,83,91,45,65,79,43,57,49,69,32,60,67,50,83,53,129

Foldseek 3Di:
DDDDDDDDPLLVLLLVVLVVLVCVQPVPHLKDKDAPPAWEFEADPVRHTDDIDGARMFIANDCVQQDPRHGYFATQEGEHEDDPPDDPVNVVVVQLVNLQRCRAKYWYAYLVQAWIWIWGHDPSDTDIDDIGHQQGWDADPVHRSSIDHNHCSSPD/DDDDDDDDPLLVLLLVVLVVLVCVPPVPHLKDKDAPPAWEFEADPVRHTDDIDGARMFIANDCVQQDPRHGYFATQEGEHEDDPPDDPVNVVVVQLVNLQRCRAKYWYQYLVQAWIWIWGHDPSDTDIDDIGHQQGWDADPVHRSSIDHNHCSSPD

Organism: Glaesserella parasuis serovar 5 (strain SH0165) (NCBI:txid557723)